Protein AF-A0A7S2M3Q4-F1 (afdb_monomer_lite)

Secondary structure (DSSP, 8-state):
-HHHHH-GGGGGGS-HHHHS-HHHHHHHHHH-GGGGGGS-GGGTT-HHHHHHHHHH-GGGGGGS-HHHHH-HHHHHHHHHH-GGGGSGGGS-SHHHHHHHHHHS--GGG--HHHHHHHHHHHHTSS-------SS---S---S-HHHHHHHHHHH-HHHHHHHHHH-GGGGGG--TTGGG-HHHHHHHHHH-GGGGGGS-HHHHT-GGGSHHHHHHHTS--

Radius of gyration: 22.18 Å; chains: 1; bounding box: 62×56×55 Å

pLDDT: mean 73.09, std 20.83, range [27.0, 94.0]

Sequence (221 aa):
LAAVALDGQALKRVAPEHRADREIVLAAVKSNWGAWRHASADIQSDRDIMLELIRQCPFNFERVGSELRRDRGFVLEAVKTNPDLLCDGYQNEEDFIAELEEFLGDQSHLNPQKREENRESYRCRLGPDRAADESDVGDDECGDCDSRFWHSLKRDPAFMLEVVRGRGADLRRAEGGLRGCRELVLEAVRQDGAALQFAARELRCDPELQPDRVRQNRLAG

InterPro domains:
  IPR025197 Domain of unknown function DUF4116 [PF13475] (1-43)
  IPR025197 Domain of unknown function DUF4116 [PF13475] (46-86)
  IPR025197 Domain of unknown function DUF4116 [PF13475] (181-208)

Organism: NCBI:txid1333877

Structure (mmCIF, N/CA/C/O backbone):
data_AF-A0A7S2M3Q4-F1
#
_entry.id   AF-A0A7S2M3Q4-F1
#
loop_
_atom_site.group_PDB
_atom_site.id
_atom_site.type_symbol
_atom_site.label_atom_id
_atom_site.label_alt_id
_atom_site.label_comp_id
_atom_site.label_asym_id
_atom_site.label_entity_id
_atom_site.label_seq_id
_atom_site.pdbx_PDB_ins_code
_atom_site.Cartn_x
_atom_site.Cartn_y
_atom_site.Cartn_z
_atom_site.occupancy
_atom_site.B_iso_or_equiv
_atom_site.auth_seq_id
_atom_site.auth_comp_id
_atom_site.auth_asym_id
_atom_site.auth_atom_id
_atom_site.pdbx_PDB_model_num
ATOM 1 N N . LEU A 1 1 ? 14.362 -8.594 -24.324 1.00 71.69 1 LEU A N 1
ATOM 2 C CA . LEU A 1 1 ? 13.536 -9.148 -23.224 1.00 71.69 1 LEU A CA 1
ATOM 3 C C . LEU A 1 1 ? 14.325 -10.062 -22.279 1.00 71.69 1 LEU A C 1
ATOM 5 O O . LEU A 1 1 ? 14.471 -9.687 -21.128 1.00 71.69 1 LEU A O 1
ATOM 9 N N . ALA A 1 2 ? 14.903 -11.188 -22.722 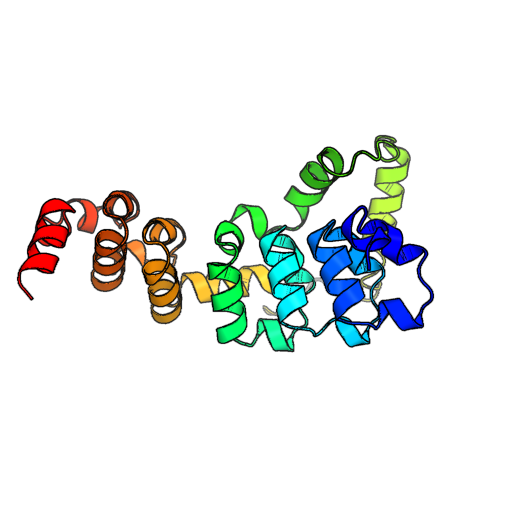1.00 77.88 2 ALA A N 1
ATOM 10 C CA . ALA A 1 2 ? 15.584 -12.132 -21.811 1.00 77.88 2 ALA A CA 1
ATOM 11 C C . ALA A 1 2 ? 16.712 -11.512 -20.951 1.00 77.88 2 ALA A C 1
ATOM 13 O O . ALA A 1 2 ? 16.800 -11.798 -19.763 1.00 77.88 2 ALA A O 1
ATOM 14 N N . ALA A 1 3 ? 17.533 -10.620 -21.523 1.00 79.81 3 ALA A N 1
ATOM 15 C CA . ALA A 1 3 ? 18.627 -9.974 -20.789 1.00 79.81 3 ALA A CA 1
ATOM 16 C C . ALA A 1 3 ? 18.140 -9.030 -19.672 1.00 79.81 3 ALA A C 1
ATOM 18 O O . ALA A 1 3 ? 18.659 -9.091 -18.565 1.00 79.81 3 ALA A O 1
ATOM 19 N N . VAL A 1 4 ? 17.124 -8.200 -19.944 1.00 83.12 4 VAL A N 1
ATOM 20 C CA . VAL A 1 4 ? 16.564 -7.262 -18.950 1.00 83.12 4 VAL A CA 1
ATOM 21 C C . VAL A 1 4 ? 15.721 -7.959 -17.882 1.00 83.12 4 VAL A C 1
ATOM 23 O O . VAL A 1 4 ? 15.575 -7.435 -16.788 1.00 83.12 4 VAL A O 1
ATOM 26 N N . ALA A 1 5 ? 15.187 -9.145 -18.185 1.00 81.88 5 ALA A N 1
ATOM 27 C CA . ALA A 1 5 ? 14.477 -9.965 -17.208 1.00 81.88 5 ALA A CA 1
ATOM 28 C C . ALA A 1 5 ? 15.431 -10.621 -16.193 1.00 81.88 5 ALA A C 1
ATOM 30 O O . ALA A 1 5 ? 15.061 -10.799 -15.036 1.00 81.88 5 ALA A O 1
ATOM 31 N N . LEU A 1 6 ? 16.652 -10.973 -16.617 1.00 81.44 6 LEU A N 1
ATOM 32 C CA . LEU A 1 6 ? 17.676 -11.548 -15.740 1.00 81.44 6 LEU A CA 1
ATOM 33 C C . LEU A 1 6 ? 18.404 -10.473 -14.919 1.00 81.44 6 LEU A C 1
ATOM 35 O O . LEU A 1 6 ? 18.674 -10.687 -13.743 1.00 81.44 6 LEU A O 1
ATOM 39 N N . ASP A 1 7 ? 18.712 -9.333 -15.541 1.00 81.19 7 ASP A N 1
ATOM 40 C CA . ASP A 1 7 ? 19.335 -8.175 -14.899 1.00 81.19 7 ASP A CA 1
ATOM 41 C C . ASP A 1 7 ? 18.675 -6.886 -15.400 1.00 81.19 7 ASP A C 1
ATOM 43 O O . ASP A 1 7 ? 18.954 -6.418 -16.509 1.00 81.19 7 ASP A O 1
ATOM 47 N N . GLY A 1 8 ? 17.827 -6.271 -14.572 1.00 80.44 8 GLY A N 1
ATOM 48 C CA . GLY A 1 8 ? 17.177 -5.003 -14.907 1.00 80.44 8 GLY A CA 1
ATOM 49 C C . GLY A 1 8 ? 18.164 -3.883 -15.272 1.00 80.44 8 GLY A C 1
ATOM 50 O O . GLY A 1 8 ? 17.861 -3.047 -16.126 1.00 80.44 8 GLY A O 1
ATOM 51 N N . GLN A 1 9 ? 19.392 -3.893 -14.734 1.00 82.19 9 GLN A N 1
ATOM 52 C CA . GLN A 1 9 ? 20.424 -2.904 -15.077 1.00 82.19 9 GLN A CA 1
ATOM 53 C C . GLN A 1 9 ? 20.944 -3.050 -16.511 1.00 82.19 9 GLN A C 1
ATOM 55 O O . GLN A 1 9 ? 21.587 -2.128 -17.028 1.00 82.19 9 GLN A O 1
ATOM 60 N N . ALA A 1 10 ? 20.635 -4.152 -17.200 1.00 86.00 10 ALA A N 1
ATOM 61 C CA . ALA A 1 10 ? 20.916 -4.303 -18.621 1.00 86.00 10 ALA A CA 1
ATOM 62 C C . ALA A 1 10 ? 20.199 -3.239 -19.471 1.00 86.00 10 ALA A C 1
ATOM 64 O O . ALA A 1 10 ? 20.685 -2.932 -20.561 1.00 86.00 10 ALA A O 1
ATOM 65 N N . LEU A 1 11 ? 19.125 -2.607 -18.964 1.00 84.56 11 LEU A N 1
ATOM 66 C CA . LEU A 1 11 ? 18.391 -1.541 -19.658 1.00 84.56 11 LEU A CA 1
ATOM 67 C C . LEU A 1 11 ? 19.303 -0.382 -20.103 1.00 84.56 11 LEU A C 1
ATOM 69 O O . LEU A 1 11 ? 19.152 0.136 -21.209 1.00 84.56 11 LEU A O 1
ATOM 73 N N . LYS A 1 12 ? 20.333 -0.038 -19.314 1.00 85.88 12 LYS A N 1
ATOM 74 C CA . LYS A 1 12 ? 21.301 1.027 -19.649 1.00 85.88 12 LYS A CA 1
ATOM 75 C C . LYS A 1 12 ? 22.135 0.748 -20.903 1.00 85.88 12 LYS A C 1
ATOM 77 O O . LYS A 1 12 ? 22.727 1.669 -21.462 1.00 85.88 12 LYS A O 1
ATOM 82 N N . ARG A 1 13 ? 22.230 -0.521 -21.312 1.00 87.00 13 ARG A N 1
ATOM 83 C CA . ARG A 1 13 ? 23.010 -0.986 -22.471 1.00 87.00 13 ARG A CA 1
ATOM 84 C C . ARG A 1 13 ? 22.147 -1.205 -23.710 1.00 87.00 13 ARG A C 1
ATOM 86 O O . ARG A 1 13 ? 22.697 -1.390 -24.790 1.00 87.00 13 ARG A O 1
ATOM 93 N N . VAL A 1 14 ? 20.822 -1.192 -23.568 1.00 86.75 14 VAL A N 1
ATOM 94 C CA . VAL A 1 14 ? 19.912 -1.338 -24.707 1.00 86.75 14 VAL A CA 1
ATOM 95 C C . VAL A 1 14 ? 19.861 -0.021 -25.489 1.00 86.75 14 VAL A C 1
ATOM 97 O O . VAL A 1 14 ? 20.054 1.061 -24.913 1.00 86.75 14 VAL A O 1
ATOM 100 N N . ALA A 1 15 ? 19.638 -0.122 -26.802 1.00 87.94 15 ALA A N 1
ATOM 101 C CA . ALA A 1 15 ? 19.492 1.028 -27.686 1.00 87.94 15 ALA A CA 1
ATOM 102 C C . ALA A 1 15 ? 18.328 1.938 -27.228 1.00 87.94 15 ALA A C 1
ATOM 104 O O . ALA A 1 15 ? 17.366 1.421 -26.645 1.00 87.94 15 ALA A O 1
ATOM 105 N N . PRO A 1 16 ? 18.415 3.266 -27.431 1.00 84.88 16 PRO A N 1
ATOM 106 C CA . PRO A 1 16 ? 17.466 4.236 -26.879 1.00 84.88 16 PRO A CA 1
ATOM 107 C C . PRO A 1 16 ? 15.998 3.940 -27.198 1.00 84.88 16 PRO A C 1
ATOM 109 O O . PRO A 1 16 ? 15.142 4.145 -26.344 1.00 84.88 16 PRO A O 1
ATOM 112 N N . GLU A 1 17 ? 15.717 3.390 -28.377 1.00 86.94 17 GLU A N 1
ATOM 113 C CA . GLU A 1 17 ? 14.367 3.064 -28.847 1.00 86.94 17 GLU A CA 1
ATOM 114 C C . GLU A 1 17 ? 13.683 2.051 -27.918 1.00 86.94 17 GLU A C 1
ATOM 116 O O . GLU A 1 17 ? 12.503 2.162 -27.610 1.00 86.94 17 GLU A O 1
ATOM 121 N N . HIS A 1 18 ? 14.451 1.104 -27.379 1.00 86.69 18 HIS A N 1
ATOM 122 C CA . HIS A 1 18 ? 13.953 0.080 -26.461 1.00 86.69 18 HIS A CA 1
ATOM 123 C C . HIS A 1 18 ? 13.827 0.573 -25.015 1.00 86.69 18 HIS A C 1
ATOM 125 O O . HIS A 1 18 ? 13.244 -0.112 -24.180 1.00 86.69 18 HIS A O 1
ATOM 131 N N . ARG A 1 19 ? 14.391 1.743 -24.688 1.00 85.81 19 ARG A N 1
ATOM 132 C CA . ARG A 1 19 ? 14.178 2.398 -23.385 1.00 85.81 19 ARG A CA 1
ATOM 133 C C . ARG A 1 19 ? 12.842 3.138 -23.334 1.00 85.81 19 ARG A C 1
ATOM 135 O O . ARG A 1 19 ? 12.417 3.513 -22.247 1.00 85.81 19 ARG A O 1
ATOM 142 N N . ALA A 1 20 ? 12.215 3.338 -24.492 1.00 87.31 20 ALA A N 1
ATOM 143 C CA . ALA A 1 20 ? 10.845 3.814 -24.643 1.00 87.31 20 ALA A CA 1
ATOM 144 C C . ALA A 1 20 ? 9.847 2.670 -24.896 1.00 87.31 20 ALA A C 1
ATOM 146 O O . ALA A 1 20 ? 8.651 2.914 -25.032 1.00 87.31 20 ALA A O 1
ATOM 147 N N . ASP A 1 21 ? 10.318 1.421 -24.950 1.00 91.50 21 ASP A N 1
ATOM 148 C CA . ASP A 1 21 ? 9.454 0.254 -25.087 1.00 91.50 21 ASP A CA 1
ATOM 149 C C . ASP A 1 21 ? 8.919 -0.165 -23.715 1.00 91.50 21 ASP A C 1
ATOM 151 O O . ASP A 1 21 ? 9.667 -0.536 -22.801 1.00 91.50 21 ASP A O 1
ATOM 155 N N . ARG A 1 22 ? 7.593 -0.109 -23.587 1.00 91.62 22 ARG A N 1
ATOM 156 C CA . ARG A 1 22 ? 6.870 -0.403 -22.352 1.00 91.62 22 ARG A CA 1
ATOM 157 C C . ARG A 1 22 ? 7.150 -1.802 -21.820 1.00 91.62 22 ARG A C 1
ATOM 159 O O . ARG A 1 22 ? 7.357 -1.963 -20.619 1.00 91.62 22 ARG A O 1
ATOM 166 N N . GLU A 1 23 ? 7.142 -2.816 -22.680 1.00 91.81 23 GLU A N 1
ATOM 167 C CA . GLU A 1 23 ? 7.326 -4.202 -22.251 1.00 91.81 23 GLU A CA 1
ATOM 168 C C . GLU A 1 23 ? 8.755 -4.439 -21.767 1.00 91.81 23 GLU A C 1
ATOM 170 O O . GLU A 1 23 ? 8.973 -5.109 -20.754 1.00 91.81 23 GLU A O 1
ATOM 175 N N . ILE A 1 24 ? 9.734 -3.851 -22.457 1.00 90.56 24 ILE A N 1
ATOM 176 C CA . ILE A 1 24 ? 11.147 -3.963 -22.091 1.00 90.56 24 ILE A CA 1
ATOM 177 C C . ILE A 1 24 ? 11.422 -3.252 -20.766 1.00 90.56 24 ILE A C 1
ATOM 179 O O . ILE A 1 24 ? 12.080 -3.833 -19.897 1.00 90.56 24 ILE A O 1
ATOM 183 N N . VAL A 1 25 ? 10.911 -2.031 -20.585 1.00 89.62 25 VAL A N 1
ATOM 184 C CA . VAL A 1 25 ? 11.096 -1.278 -19.338 1.00 89.62 25 VAL A CA 1
ATOM 185 C C . VAL A 1 25 ? 10.364 -1.942 -18.178 1.00 89.62 25 VAL A C 1
ATOM 187 O O . VAL A 1 25 ? 10.965 -2.108 -17.119 1.00 89.62 25 VAL A O 1
ATOM 190 N N . LEU A 1 26 ? 9.124 -2.402 -18.364 1.00 90.75 26 LEU A N 1
ATOM 191 C CA . LEU A 1 26 ? 8.394 -3.116 -17.315 1.00 90.75 26 LEU A CA 1
ATOM 192 C C . LEU A 1 26 ? 9.118 -4.408 -16.907 1.00 90.75 26 LEU A C 1
ATOM 194 O O . LEU A 1 26 ? 9.224 -4.699 -15.717 1.00 90.75 26 LEU A O 1
ATOM 198 N N . ALA A 1 27 ? 9.654 -5.173 -17.864 1.00 89.75 27 ALA A N 1
ATOM 199 C CA . ALA A 1 27 ? 10.445 -6.367 -17.563 1.00 89.75 27 ALA A CA 1
ATOM 200 C C . ALA A 1 27 ? 11.726 -6.030 -16.779 1.00 89.75 27 ALA A C 1
ATOM 202 O O . ALA A 1 27 ? 12.060 -6.734 -15.826 1.00 89.75 27 ALA A O 1
ATOM 203 N N . ALA A 1 28 ? 12.410 -4.940 -17.143 1.00 87.75 28 ALA A N 1
ATOM 204 C CA . ALA A 1 28 ? 13.597 -4.466 -16.436 1.00 87.75 28 ALA A CA 1
ATOM 205 C C . ALA A 1 28 ? 13.273 -4.022 -15.002 1.00 87.75 28 ALA A C 1
ATOM 207 O O . ALA A 1 28 ? 13.959 -4.423 -14.066 1.00 87.75 28 ALA A O 1
ATOM 208 N N . VAL A 1 29 ? 12.200 -3.245 -14.825 1.00 87.81 29 VAL A N 1
ATOM 209 C CA . VAL A 1 29 ? 11.732 -2.756 -13.521 1.00 87.81 29 VAL A CA 1
ATOM 210 C C . VAL A 1 29 ? 11.314 -3.912 -12.616 1.00 87.81 29 VAL A C 1
ATOM 212 O O . VAL A 1 29 ? 11.686 -3.923 -11.447 1.00 87.81 29 VAL A O 1
ATOM 215 N N . LYS A 1 30 ? 10.613 -4.923 -13.143 1.00 87.50 30 LYS A N 1
ATOM 216 C CA . LYS A 1 30 ? 10.257 -6.138 -12.387 1.00 87.50 30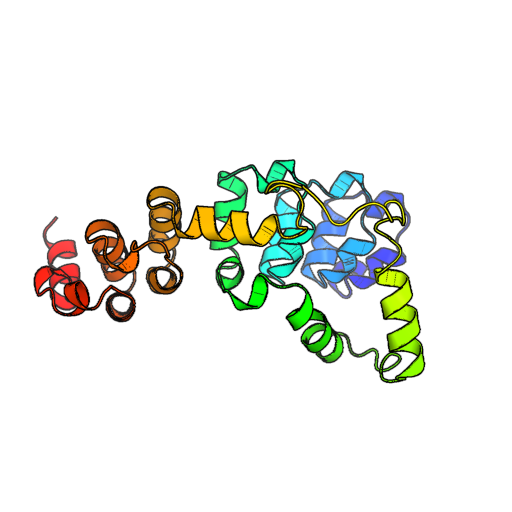 LYS A CA 1
ATOM 217 C C . LYS A 1 30 ? 11.475 -6.909 -11.870 1.00 87.50 30 LYS A C 1
ATOM 219 O O . LYS A 1 30 ? 11.377 -7.548 -10.829 1.00 87.50 30 LYS A O 1
ATOM 224 N N . SER A 1 31 ? 12.593 -6.872 -12.599 1.00 83.56 31 SER A N 1
ATOM 225 C CA . SER A 1 31 ? 13.860 -7.499 -12.195 1.00 83.56 31 SER A CA 1
ATOM 226 C C . SER A 1 31 ? 14.632 -6.636 -11.189 1.00 83.56 31 SER A C 1
ATOM 228 O O . SER A 1 31 ? 15.126 -7.135 -10.182 1.00 83.56 31 SER A O 1
ATOM 230 N N . ASN A 1 32 ? 14.729 -5.331 -11.451 1.00 79.38 32 ASN A N 1
ATOM 231 C CA . ASN A 1 32 ? 15.360 -4.351 -10.577 1.00 79.38 32 ASN A CA 1
ATOM 232 C C . ASN A 1 32 ? 14.702 -2.987 -10.806 1.00 79.38 32 ASN A C 1
ATOM 234 O O . ASN A 1 32 ? 14.925 -2.361 -11.847 1.00 79.38 32 ASN A O 1
ATOM 238 N N . TRP A 1 33 ? 13.944 -2.492 -9.825 1.00 79.56 33 TRP A N 1
ATOM 239 C CA . TRP A 1 33 ? 13.266 -1.196 -9.924 1.00 79.56 33 TRP A CA 1
ATOM 240 C C . TRP A 1 33 ? 14.226 -0.038 -10.251 1.00 79.56 33 TRP A C 1
ATOM 242 O O . TRP A 1 33 ? 13.845 0.899 -10.950 1.00 79.56 33 TRP A O 1
ATOM 252 N N . GLY A 1 34 ? 15.499 -0.122 -9.845 1.00 76.50 34 GLY A N 1
ATOM 253 C CA . GLY A 1 34 ? 16.539 0.863 -10.150 1.00 76.50 34 GLY A CA 1
ATOM 254 C C . GLY A 1 34 ? 16.862 0.995 -11.644 1.00 76.50 34 GLY A C 1
ATOM 255 O O . GLY A 1 34 ? 17.476 1.984 -12.047 1.00 76.50 34 GLY A O 1
ATOM 256 N N . ALA A 1 35 ? 16.422 0.050 -12.484 1.00 82.81 35 ALA A N 1
ATOM 257 C CA . ALA A 1 35 ? 16.475 0.158 -13.941 1.00 82.81 35 ALA A CA 1
ATOM 258 C C . ALA A 1 35 ? 15.665 1.353 -14.465 1.00 82.81 35 ALA A C 1
ATOM 260 O O . ALA A 1 35 ? 16.024 1.931 -15.491 1.00 82.81 35 ALA A O 1
ATOM 261 N N . TRP A 1 36 ? 14.627 1.768 -13.732 1.00 83.62 36 TRP A N 1
ATOM 262 C CA . TRP A 1 36 ? 13.754 2.896 -14.055 1.00 83.62 36 TRP A CA 1
ATOM 263 C C . TRP A 1 36 ? 14.495 4.165 -14.476 1.00 83.62 36 TRP A C 1
ATOM 265 O O . TRP A 1 36 ? 14.087 4.840 -15.415 1.00 83.62 36 TRP A O 1
ATOM 275 N N . ARG A 1 37 ? 15.639 4.465 -13.845 1.00 83.00 37 ARG A N 1
ATOM 276 C CA . ARG A 1 37 ? 16.448 5.658 -14.152 1.00 83.00 37 ARG A CA 1
ATOM 277 C C . ARG A 1 37 ? 16.954 5.721 -15.600 1.00 83.00 37 ARG A C 1
ATOM 279 O O . ARG A 1 37 ? 17.496 6.743 -16.009 1.00 83.00 37 ARG A O 1
ATOM 286 N N . HIS A 1 38 ? 16.875 4.607 -16.326 1.00 82.94 38 HIS A N 1
ATOM 287 C CA . HIS A 1 38 ? 17.289 4.480 -17.718 1.00 82.94 38 HIS A CA 1
ATOM 288 C C . HIS A 1 38 ? 16.111 4.469 -18.698 1.00 82.94 38 HIS A C 1
ATOM 290 O O . HIS A 1 38 ? 16.361 4.486 -19.902 1.00 82.94 38 HIS A O 1
ATOM 296 N N . ALA A 1 39 ? 14.864 4.436 -18.219 1.00 85.31 39 ALA A N 1
ATOM 297 C CA . ALA A 1 39 ? 13.681 4.554 -19.064 1.00 85.31 39 ALA A CA 1
ATOM 298 C C . ALA A 1 39 ? 13.605 5.945 -19.717 1.00 85.31 39 ALA A C 1
ATOM 300 O O . ALA A 1 39 ? 14.119 6.930 -19.176 1.00 85.31 39 ALA A O 1
ATOM 301 N N . SER A 1 40 ? 12.976 6.032 -20.891 1.00 85.00 40 SER A N 1
ATOM 302 C CA . SER A 1 40 ? 12.714 7.320 -21.539 1.00 85.00 40 SER A CA 1
ATOM 303 C C . SER A 1 40 ? 11.693 8.141 -20.742 1.00 85.00 40 SER A C 1
ATOM 305 O O . SER A 1 40 ? 10.923 7.600 -19.947 1.00 85.00 40 SER A O 1
ATOM 307 N N . ALA A 1 41 ? 11.671 9.458 -20.968 1.00 78.44 41 ALA A N 1
ATOM 308 C CA . ALA A 1 41 ? 10.701 10.354 -20.337 1.00 78.44 41 ALA A CA 1
ATOM 309 C C . ALA A 1 41 ? 9.245 9.973 -20.664 1.00 78.44 41 ALA A C 1
ATOM 311 O O . ALA A 1 41 ? 8.374 10.108 -19.812 1.00 78.44 41 ALA A O 1
ATOM 312 N N . ASP A 1 42 ? 9.001 9.417 -21.852 1.00 79.56 42 ASP A N 1
ATOM 313 C CA . ASP A 1 42 ? 7.661 9.051 -22.327 1.00 79.56 42 ASP A CA 1
ATOM 314 C C . ASP A 1 42 ? 7.011 7.936 -21.491 1.00 79.56 42 ASP A C 1
ATOM 316 O O . ASP A 1 42 ? 5.789 7.851 -21.404 1.00 79.56 42 ASP A O 1
ATOM 320 N N . ILE A 1 43 ? 7.822 7.096 -20.836 1.00 81.50 43 ILE A N 1
ATOM 321 C CA . ILE A 1 43 ? 7.346 6.022 -19.957 1.00 81.50 43 ILE A CA 1
ATOM 322 C C . ILE A 1 43 ? 7.087 6.519 -18.524 1.00 81.50 43 ILE A C 1
ATOM 324 O O . ILE A 1 43 ? 6.419 5.839 -17.745 1.00 81.50 43 ILE A O 1
ATOM 328 N N . GLN A 1 44 ? 7.535 7.730 -18.169 1.00 71.75 44 GLN A N 1
ATOM 329 C CA . GLN A 1 44 ? 7.484 8.243 -16.793 1.00 71.75 44 GLN A CA 1
ATOM 330 C C . GLN A 1 44 ? 6.079 8.506 -16.248 1.00 71.75 44 GLN A C 1
ATOM 332 O O . GLN A 1 44 ? 5.923 8.708 -15.049 1.00 71.75 44 GLN A O 1
ATOM 337 N N . SER A 1 45 ? 5.057 8.430 -17.093 1.00 75.44 45 SER A N 1
ATOM 338 C CA . SER A 1 45 ? 3.656 8.543 -16.687 1.00 75.44 45 SER A CA 1
ATOM 339 C C . SER A 1 45 ? 2.890 7.219 -16.802 1.00 75.44 45 SER A C 1
ATOM 341 O O . SER A 1 45 ? 1.674 7.206 -16.620 1.00 75.44 45 SER A O 1
ATOM 343 N N . ASP A 1 46 ? 3.563 6.098 -17.099 1.00 88.19 46 ASP A N 1
ATOM 344 C CA . ASP A 1 46 ? 2.900 4.795 -17.180 1.00 88.19 46 ASP A CA 1
ATOM 345 C C . ASP A 1 46 ? 2.472 4.319 -15.788 1.00 88.19 46 ASP A C 1
ATOM 347 O O . ASP A 1 46 ? 3.284 4.028 -14.904 1.00 88.19 46 ASP A O 1
ATOM 351 N N . ARG A 1 47 ? 1.154 4.234 -15.617 1.00 89.94 47 ARG A N 1
ATOM 352 C CA . ARG A 1 47 ? 0.490 3.871 -14.367 1.00 89.94 47 ARG A CA 1
ATOM 353 C C . ARG A 1 47 ? 0.944 2.519 -13.818 1.00 89.94 47 ARG A C 1
ATOM 355 O O . ARG A 1 47 ? 1.209 2.409 -12.623 1.00 89.94 47 ARG A O 1
ATOM 362 N N . ASP A 1 48 ? 1.032 1.499 -14.666 1.00 90.50 48 ASP A N 1
ATOM 363 C CA . ASP A 1 48 ? 1.329 0.134 -14.222 1.00 90.50 48 ASP A CA 1
ATOM 364 C C . ASP A 1 48 ? 2.798 0.001 -13.827 1.00 90.50 48 ASP A C 1
ATOM 366 O O . ASP A 1 48 ? 3.122 -0.669 -12.845 1.00 90.50 48 ASP A O 1
ATOM 370 N N . ILE A 1 49 ? 3.696 0.661 -14.566 1.00 89.62 49 ILE A N 1
ATOM 371 C CA . ILE A 1 49 ? 5.113 0.673 -14.203 1.00 89.62 49 ILE A CA 1
ATOM 372 C C . ILE A 1 49 ? 5.300 1.406 -12.871 1.00 89.62 49 ILE A C 1
ATOM 374 O O . ILE A 1 49 ? 6.024 0.909 -12.011 1.00 89.62 49 ILE A O 1
ATOM 378 N N . MET A 1 50 ? 4.592 2.517 -12.643 1.00 89.81 50 MET A N 1
ATOM 379 C CA . MET A 1 50 ? 4.620 3.216 -11.355 1.00 89.81 50 MET A CA 1
ATOM 380 C C . MET A 1 50 ? 4.133 2.350 -10.194 1.00 89.81 50 MET A C 1
ATOM 382 O O . MET A 1 50 ? 4.770 2.325 -9.140 1.00 89.81 50 MET A O 1
ATOM 386 N N . LEU A 1 51 ? 3.050 1.593 -10.380 1.00 91.06 51 LEU A N 1
ATOM 387 C CA . LEU A 1 51 ? 2.580 0.656 -9.359 1.00 91.06 51 LEU A CA 1
ATOM 388 C C . LEU A 1 51 ? 3.603 -0.449 -9.077 1.00 91.06 51 LEU A C 1
ATOM 390 O O . LEU A 1 51 ? 3.799 -0.796 -7.915 1.00 91.06 51 LEU A O 1
ATOM 394 N N . GLU A 1 52 ? 4.305 -0.963 -10.091 1.00 90.69 52 GLU A N 1
ATOM 395 C CA . GLU A 1 52 ? 5.378 -1.945 -9.878 1.00 90.69 52 GLU A CA 1
ATOM 396 C C . GLU A 1 52 ? 6.566 -1.344 -9.109 1.00 90.69 52 GLU A C 1
ATOM 398 O O . GLU A 1 52 ? 7.122 -2.000 -8.226 1.00 90.69 52 GLU A O 1
ATOM 403 N N . LEU A 1 53 ? 6.931 -0.087 -9.384 1.00 85.56 53 LEU A N 1
ATOM 404 C CA . LEU A 1 53 ? 7.973 0.614 -8.628 1.00 85.56 53 LEU A CA 1
ATOM 405 C C . LEU A 1 53 ? 7.591 0.767 -7.154 1.00 85.56 53 LEU A C 1
ATOM 407 O O . LEU A 1 53 ? 8.413 0.496 -6.277 1.00 85.56 53 LEU A O 1
ATOM 411 N N . ILE A 1 54 ? 6.346 1.169 -6.892 1.00 86.94 54 ILE A N 1
ATOM 412 C CA . ILE A 1 54 ? 5.785 1.324 -5.545 1.00 86.94 54 ILE A CA 1
ATOM 413 C C . ILE A 1 54 ? 5.717 -0.023 -4.821 1.00 86.94 54 ILE A C 1
ATOM 415 O O . ILE A 1 54 ? 6.030 -0.112 -3.632 1.00 86.94 54 ILE A O 1
ATOM 419 N N . ARG A 1 55 ? 5.341 -1.089 -5.537 1.00 87.12 55 ARG A N 1
ATOM 420 C CA . ARG A 1 55 ? 5.276 -2.456 -5.007 1.00 87.12 55 ARG A CA 1
ATOM 421 C C . ARG A 1 55 ? 6.613 -2.914 -4.441 1.00 87.12 55 ARG A C 1
ATOM 423 O O . ARG A 1 55 ? 6.633 -3.580 -3.412 1.00 87.12 55 ARG A O 1
ATOM 430 N N . GLN A 1 56 ? 7.708 -2.580 -5.120 1.00 81.62 56 GLN A N 1
ATOM 431 C CA . GLN A 1 56 ? 9.055 -2.950 -4.690 1.00 81.62 56 GLN A CA 1
ATOM 432 C C . GLN A 1 56 ? 9.621 -2.000 -3.634 1.00 81.62 56 GLN A C 1
ATOM 434 O O . GLN A 1 56 ? 10.339 -2.451 -2.747 1.00 81.62 56 GLN A O 1
ATOM 439 N N . CYS A 1 57 ? 9.317 -0.703 -3.722 1.00 79.75 57 CYS A N 1
ATOM 440 C CA . CYS A 1 57 ? 9.787 0.292 -2.765 1.00 79.75 57 CYS A CA 1
ATOM 441 C C . CYS A 1 57 ? 8.799 1.474 -2.674 1.00 79.75 57 CYS A C 1
ATOM 443 O O . CYS A 1 57 ? 8.584 2.158 -3.681 1.00 79.75 57 CYS A O 1
ATOM 445 N N . PRO A 1 58 ? 8.220 1.761 -1.491 1.00 77.44 58 PRO A N 1
ATOM 446 C CA . PRO A 1 58 ? 7.204 2.804 -1.333 1.00 77.44 58 PRO A CA 1
ATOM 447 C C . PRO A 1 58 ? 7.744 4.215 -1.633 1.00 77.44 58 PRO A C 1
ATOM 449 O O . PRO A 1 58 ? 7.003 5.047 -2.150 1.00 77.44 58 PRO A O 1
ATOM 452 N N . PHE A 1 59 ? 9.045 4.469 -1.438 1.00 73.69 59 PHE A N 1
ATOM 453 C CA . PHE A 1 59 ? 9.692 5.749 -1.771 1.00 73.69 59 PHE A CA 1
ATOM 454 C C . PHE A 1 59 ? 9.626 6.110 -3.261 1.00 73.69 59 PHE A C 1
ATOM 456 O O . PHE A 1 59 ? 9.724 7.278 -3.631 1.00 73.69 59 PHE A O 1
ATOM 463 N N . ASN A 1 60 ? 9.399 5.138 -4.152 1.00 79.44 60 ASN A N 1
ATOM 464 C CA . ASN A 1 60 ? 9.198 5.445 -5.567 1.00 79.44 60 ASN A CA 1
ATOM 465 C C . ASN A 1 60 ? 7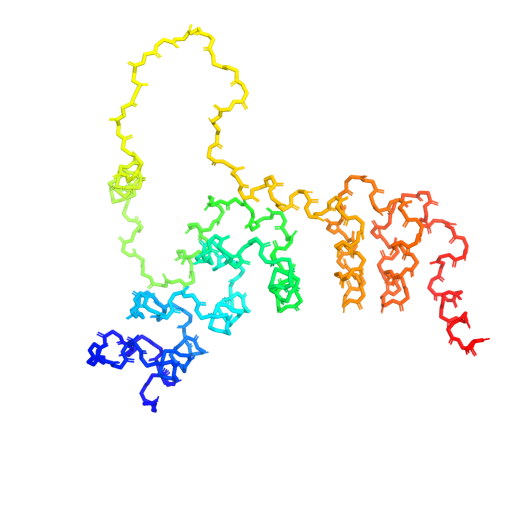.916 6.247 -5.837 1.00 79.44 60 ASN A C 1
ATOM 467 O O . ASN A 1 60 ? 7.761 6.762 -6.942 1.00 79.44 60 ASN A O 1
ATOM 471 N N . PHE A 1 61 ? 7.031 6.416 -4.849 1.00 81.88 61 PHE A N 1
ATOM 472 C CA . PHE A 1 61 ? 5.893 7.325 -4.955 1.00 81.88 61 PHE A CA 1
ATOM 473 C C . PHE A 1 61 ? 6.319 8.778 -5.230 1.00 81.88 61 PHE A C 1
ATOM 475 O O . PHE A 1 61 ? 5.637 9.484 -5.968 1.00 81.88 61 PHE A O 1
ATOM 482 N N . GLU A 1 62 ? 7.495 9.207 -4.758 1.00 76.06 62 GLU A N 1
ATOM 483 C CA . GLU A 1 62 ? 8.055 10.529 -5.081 1.00 76.06 62 GLU A CA 1
ATOM 484 C C . GLU A 1 62 ? 8.387 10.672 -6.585 1.00 76.06 62 GLU A C 1
ATOM 486 O O . GLU A 1 62 ? 8.441 11.759 -7.154 1.00 76.06 62 GLU A O 1
ATOM 491 N N . ARG A 1 63 ? 8.552 9.564 -7.307 1.00 76.31 63 ARG A N 1
ATOM 492 C CA . ARG A 1 63 ? 8.780 9.601 -8.760 1.00 76.31 63 ARG A CA 1
ATOM 493 C C . ARG A 1 63 ? 7.490 9.703 -9.561 1.00 76.31 63 ARG A C 1
ATOM 495 O O . ARG A 1 63 ? 7.541 9.962 -10.761 1.00 76.31 63 ARG A O 1
ATOM 502 N N . VAL A 1 64 ? 6.345 9.500 -8.915 1.00 80.06 64 VAL A N 1
ATOM 503 C CA . VAL A 1 64 ? 5.040 9.598 -9.558 1.00 80.06 64 VAL A CA 1
ATOM 504 C C . VAL A 1 64 ? 4.780 11.058 -9.908 1.00 80.06 64 VAL A C 1
ATOM 506 O O . VAL A 1 64 ? 4.847 11.938 -9.048 1.00 80.06 64 VAL A O 1
ATOM 509 N N . GLY A 1 65 ? 4.460 11.315 -11.175 1.00 79.44 65 GLY A N 1
ATOM 510 C CA . GLY A 1 65 ? 4.103 12.648 -11.648 1.00 79.44 65 GLY A CA 1
ATOM 511 C C . GLY A 1 65 ? 2.885 13.223 -10.917 1.00 79.44 65 GLY A C 1
ATOM 512 O O . GLY A 1 65 ? 1.999 12.501 -10.456 1.00 79.44 65 GLY A O 1
ATOM 513 N N . SER A 1 66 ? 2.816 14.552 -10.838 1.00 77.75 66 SER A N 1
ATOM 514 C CA . SER A 1 66 ? 1.798 15.245 -10.034 1.00 77.75 66 SER A CA 1
ATOM 515 C C . SER A 1 66 ? 0.344 14.983 -10.466 1.00 77.75 66 SER A C 1
ATOM 517 O O . SER A 1 66 ? -0.572 15.196 -9.675 1.00 77.75 66 SER A O 1
ATOM 519 N N . GLU A 1 67 ? 0.115 14.519 -11.698 1.00 81.19 67 GLU A N 1
ATOM 520 C CA . GLU A 1 67 ? -1.209 14.115 -12.188 1.00 81.19 67 GLU A CA 1
ATOM 521 C C . GLU A 1 67 ? -1.687 12.830 -11.500 1.00 81.19 67 GLU A C 1
ATOM 523 O O . GLU A 1 67 ? -2.749 12.820 -10.880 1.00 81.19 67 GLU A O 1
ATOM 528 N N . LEU A 1 68 ? -0.863 11.777 -11.513 1.00 82.81 68 LEU A N 1
ATOM 529 C CA . LEU A 1 68 ? -1.166 10.497 -10.866 1.00 82.81 68 LEU A CA 1
ATOM 530 C C . LEU A 1 68 ? -1.205 10.613 -9.336 1.00 82.81 68 LEU A C 1
ATOM 532 O O . LEU A 1 68 ? -2.027 9.962 -8.700 1.00 82.81 68 LEU A O 1
ATOM 536 N N . ARG A 1 69 ? -0.384 11.481 -8.724 1.00 81.00 69 ARG A N 1
ATOM 537 C CA . ARG A 1 69 ? -0.466 11.735 -7.270 1.00 81.00 69 ARG A CA 1
ATOM 538 C C . ARG A 1 69 ? -1.789 12.381 -6.844 1.00 81.00 69 ARG A C 1
ATOM 540 O O . ARG A 1 69 ? -2.234 12.172 -5.719 1.00 81.00 69 ARG A O 1
ATOM 547 N N . ARG A 1 70 ? -2.415 13.178 -7.719 1.00 77.62 70 ARG A N 1
ATOM 548 C CA . ARG A 1 70 ? -3.738 13.779 -7.469 1.00 77.62 70 ARG A CA 1
ATOM 549 C C . ARG A 1 70 ? -4.889 12.824 -7.791 1.00 77.62 70 ARG A C 1
ATOM 551 O O . ARG A 1 70 ? -6.007 13.053 -7.330 1.00 77.62 70 ARG A O 1
ATOM 558 N N . ASP A 1 71 ? -4.632 11.754 -8.540 1.00 86.25 71 ASP A N 1
ATOM 559 C CA . ASP A 1 71 ? -5.608 10.700 -8.788 1.00 86.25 71 ASP A CA 1
ATOM 560 C C . ASP A 1 71 ? -5.775 9.821 -7.540 1.00 86.25 71 ASP A C 1
ATOM 562 O O . ASP A 1 71 ? -4.987 8.921 -7.242 1.00 86.25 71 ASP A O 1
ATOM 566 N N . ARG A 1 72 ? -6.869 10.057 -6.814 1.00 85.50 72 ARG A N 1
ATOM 567 C CA . ARG A 1 72 ? -7.236 9.284 -5.622 1.00 85.50 72 ARG A CA 1
ATOM 568 C C . ARG A 1 72 ? -7.360 7.782 -5.904 1.00 85.50 72 ARG A C 1
ATOM 570 O O . ARG A 1 72 ? -7.066 6.982 -5.018 1.00 85.50 72 ARG A O 1
ATOM 577 N N . GLY A 1 73 ? -7.797 7.394 -7.103 1.00 88.50 73 GLY A N 1
ATOM 578 C CA . GLY A 1 73 ? -7.904 5.995 -7.507 1.00 88.50 73 GLY A CA 1
ATOM 579 C C . GLY A 1 73 ? -6.532 5.336 -7.619 1.00 88.50 73 GLY A C 1
ATOM 580 O O . GLY A 1 73 ? -6.324 4.256 -7.067 1.00 88.50 73 GLY A O 1
ATOM 581 N N . PHE A 1 74 ? -5.577 6.018 -8.255 1.00 90.19 74 PHE A N 1
ATOM 582 C CA . PHE A 1 74 ? -4.181 5.583 -8.297 1.00 90.19 74 PHE A CA 1
ATOM 583 C C . PHE A 1 74 ? -3.567 5.483 -6.896 1.00 90.19 74 PHE A C 1
ATOM 585 O O . PHE A 1 74 ? -2.997 4.450 -6.556 1.00 90.19 74 PHE A O 1
ATOM 592 N N . VAL A 1 75 ? -3.721 6.514 -6.060 1.00 89.81 75 VAL A N 1
ATOM 593 C CA . VAL A 1 75 ? -3.155 6.535 -4.698 1.00 89.81 75 VAL A CA 1
ATOM 594 C C . VAL A 1 75 ? -3.707 5.393 -3.846 1.00 89.81 75 VAL A C 1
ATOM 596 O O . VAL A 1 75 ? -2.960 4.733 -3.124 1.00 89.81 75 VAL A O 1
ATOM 599 N N . LEU A 1 76 ? -5.007 5.111 -3.950 1.00 88.81 76 LEU A N 1
ATOM 600 C CA . LEU A 1 76 ? -5.613 3.990 -3.241 1.00 88.81 76 LEU A CA 1
ATOM 601 C C . LEU A 1 76 ? -5.055 2.643 -3.723 1.00 88.81 76 LEU A C 1
ATOM 603 O O . LEU A 1 76 ? -4.811 1.753 -2.911 1.00 88.81 76 LEU A O 1
ATOM 607 N N . GLU A 1 77 ? -4.844 2.478 -5.028 1.00 91.25 77 GLU A N 1
ATOM 608 C CA . GLU A 1 77 ? -4.248 1.262 -5.588 1.00 91.25 77 GLU A CA 1
ATOM 609 C C . GLU A 1 77 ? -2.777 1.102 -5.192 1.00 91.25 77 GLU A C 1
ATOM 611 O O . GLU A 1 77 ? -2.353 0.001 -4.839 1.00 91.25 77 GLU A O 1
ATOM 616 N N . ALA A 1 78 ? -2.025 2.200 -5.155 1.00 90.56 78 ALA A N 1
ATOM 617 C CA . ALA A 1 78 ? -0.658 2.243 -4.657 1.00 90.56 78 ALA A CA 1
ATOM 618 C C . ALA A 1 78 ? -0.584 1.777 -3.195 1.00 90.56 78 ALA A C 1
ATOM 620 O O . ALA A 1 78 ? 0.187 0.872 -2.885 1.00 90.56 78 ALA A O 1
ATOM 621 N N . VAL A 1 79 ? -1.444 2.305 -2.317 1.00 90.00 79 VAL A N 1
ATOM 622 C CA . VAL A 1 79 ? -1.520 1.890 -0.903 1.00 90.00 79 VAL A CA 1
ATOM 623 C C . VAL A 1 79 ? -1.936 0.426 -0.759 1.00 90.00 79 VAL A C 1
ATOM 625 O O . VAL A 1 79 ? -1.373 -0.298 0.059 1.00 90.00 79 VAL A O 1
ATOM 628 N N . LYS A 1 80 ? -2.890 -0.048 -1.568 1.00 88.19 80 LYS A N 1
ATOM 629 C CA . LYS A 1 80 ? -3.281 -1.469 -1.584 1.00 88.19 80 LYS A CA 1
ATOM 630 C C . LYS A 1 80 ? -2.128 -2.373 -2.025 1.00 88.19 80 LYS A C 1
ATOM 632 O O . LYS A 1 80 ? -1.984 -3.477 -1.505 1.00 88.19 80 LYS A O 1
ATOM 637 N N . THR A 1 81 ? -1.316 -1.900 -2.967 1.00 89.50 81 THR A N 1
ATOM 638 C CA . THR A 1 81 ? -0.148 -2.614 -3.493 1.00 89.50 81 THR A CA 1
ATOM 639 C C . THR A 1 81 ? 0.993 -2.642 -2.479 1.00 89.50 81 THR A C 1
ATOM 641 O O . THR A 1 81 ? 1.623 -3.683 -2.297 1.00 89.50 81 THR A O 1
ATOM 644 N N . ASN A 1 82 ? 1.236 -1.521 -1.796 1.00 85.88 82 ASN A N 1
ATOM 645 C CA . ASN A 1 82 ? 2.241 -1.400 -0.753 1.00 85.88 82 ASN A CA 1
ATOM 646 C C . ASN A 1 82 ? 1.724 -0.563 0.438 1.00 85.88 82 ASN A C 1
ATOM 648 O O . ASN A 1 82 ? 1.815 0.669 0.422 1.00 85.88 82 ASN A O 1
ATOM 652 N N . PRO A 1 83 ? 1.218 -1.216 1.502 1.00 81.62 83 PRO A N 1
ATOM 653 C CA . PRO A 1 83 ? 0.680 -0.525 2.677 1.00 81.62 83 PRO A CA 1
ATOM 654 C C . PRO A 1 83 ? 1.706 0.304 3.459 1.00 81.62 83 PRO A C 1
ATOM 656 O O . PRO A 1 83 ? 1.318 1.133 4.287 1.00 81.62 83 PRO A O 1
ATOM 659 N N . ASP A 1 84 ? 3.005 0.092 3.233 1.00 80.00 84 ASP A N 1
ATOM 660 C CA . ASP A 1 84 ? 4.062 0.829 3.929 1.00 80.00 84 ASP A CA 1
ATOM 661 C C . ASP A 1 84 ? 4.195 2.279 3.451 1.00 80.00 84 ASP A C 1
ATOM 663 O O . ASP A 1 84 ? 4.740 3.099 4.182 1.00 80.00 84 ASP A O 1
ATOM 667 N N . LEU A 1 85 ? 3.546 2.649 2.337 1.00 78.19 85 LEU A N 1
ATOM 668 C CA . LEU A 1 85 ? 3.343 4.050 1.930 1.00 78.19 85 LEU A CA 1
ATOM 669 C C . LEU A 1 85 ? 2.710 4.925 3.019 1.00 78.19 85 LEU A C 1
ATOM 671 O O . LEU A 1 85 ? 2.950 6.127 3.092 1.00 78.19 85 LEU A O 1
ATOM 675 N N . LEU A 1 86 ? 1.871 4.329 3.865 1.00 77.25 86 LEU A N 1
ATOM 676 C CA . LEU A 1 86 ? 1.198 5.050 4.937 1.00 77.25 86 LEU A CA 1
ATOM 677 C C . LEU A 1 86 ? 2.011 5.062 6.251 1.00 77.25 86 LEU A C 1
ATOM 679 O O . LEU A 1 86 ? 1.550 5.648 7.228 1.00 77.25 86 LEU A O 1
ATOM 683 N N . CYS A 1 87 ? 3.164 4.389 6.336 1.00 73.06 87 CYS A N 1
ATOM 684 C CA . CYS A 1 87 ? 3.995 4.371 7.545 1.00 73.06 87 CYS A CA 1
ATOM 685 C C . CYS A 1 87 ? 4.773 5.688 7.710 1.00 73.06 87 CYS A C 1
ATOM 687 O O . CYS A 1 87 ? 5.346 6.188 6.750 1.00 73.06 87 CYS A O 1
ATOM 689 N N . ASP A 1 88 ? 4.836 6.216 8.936 1.00 59.91 88 ASP A N 1
ATOM 690 C CA . ASP A 1 88 ? 5.422 7.537 9.227 1.00 59.91 88 ASP A CA 1
ATOM 691 C C . ASP A 1 88 ? 6.927 7.628 8.896 1.00 59.91 88 ASP A C 1
ATOM 693 O O . ASP A 1 88 ? 7.395 8.676 8.470 1.00 59.91 88 ASP A O 1
ATOM 697 N N . GLY A 1 89 ? 7.677 6.522 9.008 1.00 56.41 89 GLY A N 1
ATOM 698 C CA . GLY A 1 89 ? 9.118 6.473 8.698 1.00 56.41 89 GLY A CA 1
ATOM 699 C C . GLY A 1 89 ? 9.471 6.565 7.208 1.00 56.41 89 GLY A C 1
ATOM 700 O O . GLY A 1 89 ? 10.633 6.708 6.862 1.00 56.41 89 GLY A O 1
ATOM 701 N N . TYR A 1 90 ? 8.478 6.498 6.318 1.00 53.53 90 TYR A N 1
ATOM 702 C CA . TYR A 1 90 ? 8.673 6.613 4.868 1.00 53.53 90 TYR A CA 1
ATOM 703 C C . TYR A 1 90 ? 8.262 7.993 4.331 1.00 53.53 90 TYR A C 1
ATOM 705 O O . TYR A 1 90 ? 8.216 8.197 3.120 1.00 53.53 90 TYR A O 1
ATOM 713 N N . GLN A 1 91 ? 7.926 8.929 5.228 1.00 53.72 91 GLN A N 1
ATOM 714 C CA . GLN A 1 91 ? 7.419 10.265 4.895 1.00 53.72 91 GLN A CA 1
ATOM 715 C C . GLN A 1 91 ? 8.497 11.354 5.025 1.00 53.72 91 GLN A C 1
ATOM 717 O O . GLN A 1 91 ? 8.223 12.495 4.679 1.00 53.72 91 GLN A O 1
ATOM 722 N N . ASN A 1 92 ? 9.721 10.988 5.445 1.00 48.16 92 ASN A N 1
ATOM 723 C CA . ASN A 1 92 ? 10.884 11.874 5.540 1.00 48.16 92 ASN A CA 1
ATOM 724 C C . ASN A 1 92 ? 12.028 11.370 4.640 1.00 48.16 92 ASN A C 1
ATOM 726 O O . ASN A 1 92 ? 12.377 10.191 4.671 1.00 48.16 92 ASN A O 1
ATOM 730 N N . GLU A 1 93 ? 12.644 12.269 3.869 1.00 48.41 93 GLU A N 1
ATOM 731 C CA . GLU A 1 93 ? 13.739 11.958 2.929 1.00 48.41 93 GLU A CA 1
ATOM 732 C C . GLU A 1 93 ? 15.056 11.538 3.625 1.00 48.41 93 GLU A C 1
ATOM 734 O O . GLU A 1 93 ? 15.890 10.860 3.021 1.00 48.41 93 GLU A O 1
ATOM 739 N N . GLU A 1 94 ? 15.264 11.920 4.893 1.00 47.25 94 GLU A N 1
ATOM 740 C CA . GLU A 1 94 ? 16.545 11.737 5.601 1.00 47.25 94 GLU A CA 1
ATOM 741 C C . GLU A 1 94 ? 16.817 10.295 6.068 1.00 47.25 94 GLU A C 1
ATOM 743 O O . GLU A 1 94 ? 17.974 9.868 6.061 1.00 47.25 94 GLU A O 1
ATOM 748 N N . ASP A 1 95 ? 15.783 9.514 6.404 1.00 44.81 95 ASP A N 1
ATOM 749 C CA . ASP A 1 95 ? 15.936 8.123 6.875 1.00 44.81 95 ASP A CA 1
ATOM 750 C C . ASP A 1 95 ? 16.441 7.182 5.756 1.00 44.81 95 ASP A C 1
ATOM 752 O O . ASP A 1 95 ? 17.029 6.127 6.002 1.00 44.81 95 ASP A O 1
ATOM 756 N N . PHE A 1 96 ? 16.290 7.605 4.499 1.00 45.97 96 PHE A N 1
ATOM 757 C CA . PHE A 1 96 ? 16.516 6.801 3.302 1.00 45.97 96 PHE A CA 1
ATOM 758 C C . PHE A 1 96 ? 17.976 6.723 2.840 1.00 45.97 96 PHE A C 1
ATOM 760 O O . PHE A 1 96 ? 18.383 5.684 2.319 1.00 45.97 96 PHE A O 1
ATOM 767 N N . ILE A 1 97 ? 18.797 7.769 3.026 1.00 45.22 97 ILE A N 1
ATOM 768 C CA . ILE A 1 97 ? 20.219 7.708 2.621 1.00 45.22 97 ILE A CA 1
ATOM 769 C C . ILE A 1 97 ? 20.932 6.582 3.383 1.00 45.22 97 ILE A C 1
ATOM 771 O O . ILE A 1 97 ? 21.735 5.863 2.798 1.00 45.22 97 ILE A O 1
ATOM 775 N N . ALA A 1 98 ? 20.589 6.373 4.655 1.00 42.28 98 ALA A N 1
ATOM 776 C CA . ALA A 1 98 ? 21.197 5.334 5.477 1.00 42.28 98 ALA A CA 1
ATOM 777 C C . ALA A 1 98 ? 20.809 3.909 5.031 1.00 42.28 98 ALA A C 1
ATOM 779 O O . ALA A 1 98 ? 21.673 3.038 4.964 1.00 42.28 98 ALA A O 1
ATOM 780 N N . GLU A 1 99 ? 19.539 3.677 4.683 1.00 40.00 99 GLU A N 1
ATOM 781 C CA . GLU A 1 99 ? 19.031 2.345 4.312 1.00 40.00 99 GLU A CA 1
ATOM 782 C C . GLU A 1 99 ? 19.340 1.985 2.843 1.00 40.00 99 GLU A C 1
ATOM 784 O O . GLU A 1 99 ? 19.649 0.834 2.520 1.00 40.00 99 GLU A O 1
ATOM 789 N N . LEU A 1 100 ? 19.366 2.973 1.936 1.00 43.12 100 LEU A N 1
ATOM 790 C CA . LEU A 1 100 ? 19.843 2.773 0.563 1.00 43.12 100 LEU A CA 1
ATOM 791 C C . LEU A 1 100 ? 21.339 2.476 0.480 1.00 43.12 100 LEU A C 1
ATOM 793 O O . LEU A 1 100 ? 21.735 1.693 -0.383 1.00 43.12 100 LEU A O 1
ATOM 797 N N . GLU A 1 101 ? 22.164 3.116 1.315 1.00 46.09 101 GLU A N 1
ATOM 798 C CA . GLU A 1 101 ? 23.616 2.883 1.352 1.00 46.09 101 GLU A CA 1
ATOM 799 C C . GLU A 1 101 ? 23.949 1.454 1.824 1.00 46.09 101 GLU A C 1
ATOM 801 O O . GLU A 1 101 ? 24.982 0.902 1.443 1.00 46.09 101 GLU A O 1
ATOM 806 N N . GLU A 1 102 ? 23.059 0.820 2.593 1.00 43.81 102 GLU A N 1
ATOM 807 C CA . GLU A 1 102 ? 23.183 -0.581 3.004 1.00 43.81 102 GLU A CA 1
ATOM 808 C C . GLU A 1 102 ? 22.740 -1.558 1.898 1.00 43.81 102 GLU A C 1
ATOM 810 O O . GLU A 1 102 ? 23.390 -2.582 1.671 1.00 43.81 102 GLU A O 1
ATOM 815 N N . PHE A 1 103 ? 21.664 -1.237 1.170 1.00 40.34 103 PHE A N 1
ATOM 816 C CA . PHE A 1 103 ? 21.077 -2.136 0.167 1.00 40.34 103 PHE A CA 1
ATOM 817 C C . PHE A 1 103 ? 21.747 -2.046 -1.217 1.00 40.34 103 PHE A C 1
ATOM 819 O O . PHE A 1 103 ? 21.857 -3.042 -1.939 1.00 40.34 103 PHE A O 1
ATOM 826 N N . LEU A 1 104 ? 22.219 -0.861 -1.610 1.00 44.69 104 LEU A N 1
ATOM 827 C CA . LEU A 1 104 ? 22.986 -0.645 -2.835 1.00 44.69 104 LEU A CA 1
ATOM 828 C C . LEU A 1 104 ? 24.472 -0.680 -2.475 1.00 44.69 104 LEU A C 1
ATOM 830 O O . LEU A 1 104 ? 25.057 0.356 -2.194 1.00 44.69 104 LEU A O 1
ATOM 834 N N . GLY A 1 105 ? 25.073 -1.874 -2.475 1.00 40.88 105 GLY A N 1
ATOM 835 C CA . GLY A 1 105 ? 26.470 -2.142 -2.101 1.00 40.88 105 GLY A CA 1
ATOM 836 C C . GLY A 1 105 ? 27.566 -1.446 -2.931 1.00 40.88 105 GLY A C 1
ATOM 837 O O . GLY A 1 105 ? 28.442 -2.113 -3.478 1.00 40.88 105 GLY A O 1
ATOM 838 N N . ASP A 1 106 ? 27.559 -0.116 -2.994 1.00 46.16 106 ASP A N 1
ATOM 839 C CA . ASP A 1 106 ? 28.650 0.733 -3.460 1.00 46.16 106 ASP A CA 1
ATOM 840 C C . ASP A 1 106 ? 29.223 1.514 -2.267 1.00 46.16 106 ASP A C 1
ATOM 842 O O . ASP A 1 106 ? 28.804 2.620 -1.931 1.00 46.16 106 ASP A O 1
ATOM 846 N N . GLN A 1 107 ? 30.221 0.919 -1.610 1.00 43.47 107 GLN A N 1
ATOM 847 C CA . GLN A 1 107 ? 30.916 1.516 -0.466 1.00 43.47 107 GLN A CA 1
ATOM 848 C C . GLN A 1 107 ? 31.845 2.692 -0.840 1.00 43.47 107 GLN A C 1
ATOM 850 O O . GLN A 1 107 ? 32.613 3.163 0.002 1.00 43.47 107 GLN A O 1
ATOM 855 N N . SER A 1 108 ? 31.792 3.218 -2.071 1.00 45.88 108 SER A N 1
ATOM 856 C CA . SER A 1 108 ? 32.622 4.356 -2.491 1.00 45.88 108 SER A CA 1
ATOM 857 C C . SER A 1 108 ? 32.276 5.688 -1.795 1.00 45.88 108 SER A C 1
ATOM 859 O O . SER A 1 108 ? 33.092 6.616 -1.818 1.00 45.88 108 SER A O 1
ATOM 861 N N . HIS A 1 109 ? 31.120 5.771 -1.121 1.00 45.22 109 HIS A N 1
ATOM 862 C CA . HIS A 1 109 ? 30.654 6.940 -0.357 1.00 45.22 109 HIS A CA 1
ATOM 863 C C . HIS A 1 109 ? 31.008 6.933 1.142 1.00 45.22 109 HIS A C 1
ATOM 865 O O . HIS A 1 109 ? 30.770 7.932 1.818 1.00 45.22 109 HIS A O 1
ATOM 871 N N . LEU A 1 110 ? 31.677 5.893 1.661 1.00 42.09 110 LEU A N 1
ATOM 872 C CA . LEU A 1 110 ? 32.228 5.902 3.030 1.00 42.09 110 LEU A CA 1
ATOM 873 C C . LEU A 1 110 ? 33.396 6.894 3.208 1.00 42.09 110 LEU A C 1
ATOM 875 O O . LEU A 1 110 ? 33.944 7.006 4.303 1.00 42.09 110 LEU A O 1
ATOM 879 N N . ASN A 1 111 ? 33.785 7.627 2.157 1.00 40.03 111 ASN A N 1
ATOM 880 C CA . ASN A 1 111 ? 34.729 8.733 2.256 1.00 40.03 111 ASN A CA 1
ATOM 881 C C . ASN A 1 111 ? 34.016 10.001 2.786 1.00 40.03 111 ASN A C 1
ATOM 883 O O . ASN A 1 111 ? 33.209 10.587 2.055 1.00 40.03 111 ASN A O 1
ATOM 887 N N . PRO A 1 112 ? 34.349 10.482 4.001 1.00 47.59 112 PRO A N 1
ATOM 888 C CA . PRO A 1 112 ? 33.730 11.666 4.600 1.00 47.59 112 PRO A CA 1
ATOM 889 C C . PRO A 1 112 ? 33.841 12.925 3.729 1.00 47.59 112 PRO A C 1
ATOM 891 O O . PRO A 1 112 ? 32.941 13.756 3.744 1.00 47.59 112 PRO A O 1
ATOM 894 N N . GLN A 1 113 ? 34.896 13.044 2.914 1.00 45.81 113 GLN A N 1
ATOM 895 C CA . GLN A 1 113 ? 35.105 14.205 2.040 1.00 45.81 113 GLN A CA 1
ATOM 896 C C . GLN A 1 113 ? 34.108 14.266 0.872 1.00 45.81 113 GLN A C 1
ATOM 898 O O . GLN A 1 113 ? 33.650 15.345 0.514 1.00 45.81 113 GLN A O 1
ATOM 903 N N . LYS A 1 114 ? 33.695 13.115 0.323 1.00 41.00 114 LYS A N 1
ATOM 904 C CA . LYS A 1 114 ? 32.675 13.066 -0.742 1.00 41.00 114 LYS A CA 1
ATOM 905 C C . LYS A 1 114 ? 31.252 13.238 -0.215 1.00 41.00 114 LYS A C 1
ATOM 907 O O . LYS A 1 114 ? 30.366 13.611 -0.979 1.00 41.00 114 LYS A O 1
ATOM 912 N N . ARG A 1 115 ? 31.015 12.971 1.076 1.00 39.47 115 ARG A N 1
ATOM 913 C CA . ARG A 1 115 ? 29.732 13.259 1.736 1.00 39.47 115 ARG A CA 1
ATOM 914 C C . ARG A 1 115 ? 29.456 14.758 1.788 1.00 39.47 115 ARG A C 1
ATOM 916 O O . ARG A 1 115 ? 28.321 15.147 1.547 1.00 39.47 115 ARG A O 1
ATOM 923 N N . GLU A 1 116 ? 30.479 15.574 2.041 1.00 43.09 116 GLU A N 1
ATOM 924 C CA . GLU A 1 116 ? 30.392 17.041 2.024 1.00 43.09 116 GLU A CA 1
ATOM 925 C C . GLU A 1 116 ? 30.133 17.568 0.598 1.00 43.09 116 GLU A C 1
ATOM 927 O O . GLU A 1 116 ? 29.183 18.319 0.389 1.00 43.09 116 GLU A O 1
ATOM 932 N N . GLU A 1 117 ? 30.883 17.077 -0.400 1.00 38.22 117 GLU A N 1
ATOM 933 C CA . GLU A 1 117 ? 30.696 17.442 -1.818 1.00 38.22 117 GLU A CA 1
ATOM 934 C C . GLU A 1 117 ? 29.314 17.034 -2.359 1.00 38.22 117 GLU A C 1
ATOM 936 O O . GLU A 1 117 ? 28.671 17.795 -3.082 1.00 38.22 117 GLU A O 1
ATOM 941 N N . ASN A 1 118 ? 28.809 15.854 -1.982 1.00 36.50 118 ASN A N 1
ATOM 942 C CA . ASN A 1 118 ? 27.454 15.431 -2.336 1.00 36.50 118 ASN A CA 1
ATOM 943 C C . ASN A 1 118 ? 26.397 16.266 -1.600 1.00 36.50 118 ASN A C 1
ATOM 945 O O . ASN A 1 118 ? 25.402 16.645 -2.214 1.00 36.50 118 ASN A O 1
ATOM 949 N N . ARG A 1 119 ? 26.616 16.612 -0.322 1.00 39.16 119 ARG A N 1
ATOM 950 C CA . ARG A 1 119 ? 25.755 17.540 0.434 1.00 39.16 119 ARG A CA 1
ATOM 951 C C . ARG A 1 119 ? 25.604 18.872 -0.292 1.00 39.16 119 ARG A C 1
ATOM 953 O O . ARG A 1 119 ? 24.501 19.398 -0.373 1.00 39.16 119 ARG A O 1
ATOM 960 N N . GLU A 1 120 ? 26.695 19.398 -0.837 1.00 36.28 120 GLU A N 1
ATOM 961 C CA . GLU A 1 120 ? 26.707 20.649 -1.596 1.00 36.28 120 GLU A CA 1
ATOM 962 C C . GLU A 1 120 ? 26.082 20.496 -2.993 1.00 36.28 120 GLU A C 1
ATOM 964 O O . GLU A 1 120 ? 25.347 21.375 -3.443 1.00 36.28 120 GLU A O 1
ATOM 969 N N . SER A 1 121 ? 26.269 19.341 -3.640 1.00 37.56 121 SER A N 1
ATOM 970 C CA . SER A 1 121 ? 25.641 19.007 -4.926 1.00 37.56 121 SER A CA 1
ATOM 971 C C . SER A 1 121 ? 24.113 18.864 -4.837 1.00 37.56 121 SER A C 1
ATOM 973 O O . SER A 1 121 ? 23.404 19.273 -5.760 1.00 37.56 121 SER A O 1
ATOM 975 N N . TYR A 1 122 ? 23.587 18.334 -3.726 1.00 32.84 122 TYR A N 1
ATOM 976 C CA . TYR A 1 122 ? 22.143 18.247 -3.469 1.00 32.84 122 TYR A CA 1
ATOM 977 C C . TYR A 1 122 ? 21.562 19.536 -2.867 1.00 32.84 122 TYR A C 1
ATOM 979 O O . TYR A 1 122 ? 20.399 19.843 -3.114 1.00 32.84 122 TYR A O 1
ATOM 987 N N . ARG A 1 123 ? 22.375 20.357 -2.184 1.00 30.22 123 ARG A N 1
ATOM 988 C CA . ARG A 1 123 ? 22.006 21.723 -1.764 1.00 30.22 123 ARG A CA 1
ATOM 989 C C . ARG A 1 123 ? 21.882 22.692 -2.953 1.00 30.22 123 ARG A C 1
ATOM 991 O O . ARG A 1 123 ? 21.213 23.708 -2.829 1.00 30.22 123 ARG A O 1
ATOM 998 N N . CYS A 1 124 ? 22.466 22.371 -4.110 1.00 32.06 124 CYS A N 1
ATOM 999 C CA . CYS A 1 124 ? 22.504 23.241 -5.291 1.00 32.06 124 CYS A CA 1
ATOM 1000 C C . CYS A 1 124 ? 21.754 22.654 -6.508 1.00 32.06 124 CYS A C 1
ATOM 1002 O O . CYS A 1 124 ? 22.276 22.590 -7.622 1.00 32.06 124 CYS A O 1
ATOM 1004 N N . ARG A 1 125 ? 20.504 22.216 -6.302 1.00 32.81 125 ARG A N 1
ATOM 1005 C CA . ARG A 1 125 ? 19.522 22.005 -7.392 1.00 32.81 125 ARG A CA 1
ATOM 1006 C C . ARG A 1 125 ? 18.181 22.721 -7.171 1.00 32.81 125 ARG A C 1
ATOM 1008 O O . ARG A 1 125 ? 17.372 22.788 -8.092 1.00 32.81 125 ARG A O 1
ATOM 1015 N N . LEU A 1 126 ? 18.002 23.320 -5.996 1.00 35.75 126 LEU A N 1
ATOM 1016 C CA . LEU A 1 126 ? 17.080 24.421 -5.736 1.00 35.75 126 LEU A CA 1
ATOM 1017 C C . LEU A 1 126 ? 17.961 25.679 -5.700 1.00 35.75 126 LEU A C 1
ATOM 1019 O O . LEU A 1 126 ? 18.887 25.755 -4.898 1.00 35.75 126 LEU A O 1
ATOM 1023 N N . GLY A 1 127 ? 17.799 26.571 -6.677 1.00 27.00 127 GLY A N 1
ATOM 1024 C CA . GLY A 1 127 ? 18.748 27.658 -6.942 1.00 27.00 127 GLY A CA 1
ATOM 1025 C C . GLY A 1 127 ? 18.883 28.684 -5.802 1.00 27.00 127 GLY A C 1
ATOM 1026 O O . GLY A 1 127 ? 17.995 28.787 -4.956 1.00 27.00 127 GLY A O 1
ATOM 1027 N N . PRO A 1 128 ? 19.975 29.472 -5.788 1.00 36.44 128 PRO A N 1
ATOM 1028 C CA . PRO A 1 128 ? 20.188 30.538 -4.825 1.00 36.44 128 PRO A CA 1
ATOM 1029 C C . PRO A 1 128 ? 19.531 31.814 -5.349 1.00 36.44 128 PRO A C 1
ATOM 1031 O O . PRO A 1 128 ? 20.021 32.378 -6.313 1.00 36.44 128 PRO A O 1
ATOM 1034 N N . ASP A 1 129 ? 18.437 32.262 -4.740 1.00 31.53 129 ASP A N 1
ATOM 1035 C CA . ASP A 1 129 ? 18.023 33.670 -4.786 1.00 31.53 129 ASP A CA 1
ATOM 1036 C C . ASP A 1 129 ? 16.910 33.916 -3.765 1.00 31.53 129 ASP A C 1
ATOM 1038 O O . ASP A 1 129 ? 15.727 33.753 -4.059 1.00 31.53 129 ASP A O 1
ATOM 1042 N N . ARG A 1 130 ? 17.317 34.298 -2.547 1.00 35.72 130 ARG A N 1
ATOM 1043 C CA . ARG A 1 130 ? 16.715 35.370 -1.727 1.00 35.72 130 ARG A CA 1
ATOM 1044 C C . ARG A 1 130 ? 17.409 35.432 -0.370 1.00 35.72 130 ARG A C 1
ATOM 1046 O O . ARG A 1 130 ? 16.921 34.962 0.648 1.00 35.72 130 ARG A O 1
ATOM 1053 N N . ALA A 1 131 ? 18.571 36.072 -0.375 1.00 37.44 131 ALA A N 1
ATOM 1054 C CA . ALA A 1 131 ? 18.980 36.861 0.772 1.00 37.44 131 ALA A CA 1
ATOM 1055 C C . ALA A 1 131 ? 18.185 38.174 0.717 1.00 37.44 131 ALA A C 1
ATOM 1057 O O . ALA A 1 131 ? 18.541 39.057 -0.059 1.00 37.44 131 ALA A O 1
ATOM 1058 N N . ALA A 1 132 ? 17.095 38.278 1.476 1.00 30.92 132 ALA A N 1
ATOM 1059 C CA . ALA A 1 132 ? 16.507 39.556 1.866 1.00 30.92 132 ALA A CA 1
ATOM 1060 C C . ALA A 1 132 ? 15.465 39.353 2.975 1.00 30.92 132 ALA A C 1
ATOM 1062 O O . ALA A 1 132 ? 14.449 38.706 2.756 1.00 30.92 132 ALA A O 1
ATOM 1063 N N . ASP A 1 133 ? 15.744 40.003 4.101 1.00 29.08 133 ASP A N 1
ATOM 1064 C CA . ASP A 1 133 ? 14.782 40.552 5.058 1.00 29.08 133 ASP A CA 1
ATOM 1065 C C . ASP A 1 133 ? 14.062 39.585 6.016 1.00 29.08 133 ASP A C 1
ATOM 1067 O O . ASP A 1 133 ? 13.064 38.937 5.709 1.00 29.08 133 ASP A O 1
ATOM 1071 N N . GLU A 1 134 ? 14.578 39.559 7.246 1.00 39.12 134 GLU A N 1
ATOM 1072 C CA . GLU A 1 134 ? 13.914 39.050 8.441 1.00 39.12 134 GLU A CA 1
ATOM 1073 C C . GLU A 1 134 ? 12.836 40.050 8.901 1.00 39.12 134 GLU A C 1
ATOM 1075 O O . GLU A 1 134 ? 12.995 40.726 9.915 1.00 39.12 134 GLU A O 1
ATOM 1080 N N . SER A 1 135 ? 11.731 40.171 8.168 1.00 32.69 135 SER A N 1
ATOM 1081 C CA . SER A 1 135 ? 10.467 40.683 8.712 1.00 32.69 135 SER A CA 1
ATOM 1082 C C . SER A 1 135 ? 9.314 40.414 7.740 1.00 32.69 135 SER A C 1
ATOM 1084 O O . SER A 1 135 ? 9.379 40.787 6.578 1.00 32.69 135 SER A O 1
ATOM 1086 N N . ASP A 1 136 ? 8.257 39.760 8.226 1.00 38.41 136 ASP A N 1
ATOM 1087 C CA . ASP A 1 136 ? 7.009 39.463 7.501 1.00 38.41 136 ASP A CA 1
ATOM 1088 C C . ASP A 1 136 ? 7.108 38.561 6.251 1.00 38.41 136 ASP A C 1
ATOM 1090 O O . ASP A 1 136 ? 7.111 39.018 5.109 1.00 38.41 136 ASP A O 1
ATOM 1094 N N . VAL A 1 137 ? 7.003 37.243 6.467 1.00 35.50 137 VAL A N 1
ATOM 1095 C CA . VAL A 1 137 ? 6.449 36.315 5.466 1.00 35.50 137 VAL A CA 1
ATOM 1096 C C . VAL A 1 137 ? 5.419 35.431 6.166 1.00 35.50 137 VAL A C 1
ATOM 1098 O O . VAL A 1 137 ? 5.757 34.622 7.028 1.00 35.50 137 VAL A O 1
ATOM 1101 N N . GLY A 1 138 ? 4.143 35.647 5.846 1.00 33.34 138 GLY A N 1
ATOM 1102 C CA . GLY A 1 138 ? 3.042 34.821 6.327 1.00 33.34 138 GLY A CA 1
ATOM 1103 C C . GLY A 1 138 ? 3.070 33.438 5.684 1.00 33.34 138 GLY A C 1
ATOM 1104 O O . GLY A 1 138 ? 3.241 33.358 4.479 1.00 33.34 138 GLY A O 1
ATOM 1105 N N . ASP A 1 139 ? 2.916 32.403 6.514 1.00 33.34 139 ASP A N 1
ATOM 1106 C CA . ASP A 1 139 ? 2.387 31.034 6.320 1.00 33.34 139 ASP A CA 1
ATOM 1107 C C . ASP A 1 139 ? 2.542 30.243 4.997 1.00 33.34 139 ASP A C 1
ATOM 1109 O O . ASP A 1 139 ? 2.105 29.092 4.941 1.00 33.34 139 ASP A O 1
ATOM 1113 N N . ASP A 1 140 ? 3.225 30.736 3.972 1.00 41.22 140 ASP A N 1
ATOM 1114 C CA . ASP A 1 140 ? 3.417 30.057 2.695 1.00 41.22 140 ASP A CA 1
ATOM 1115 C C . ASP A 1 140 ? 4.897 30.083 2.308 1.00 41.22 140 ASP A C 1
ATOM 1117 O O . ASP A 1 140 ? 5.409 31.107 1.875 1.00 41.22 140 ASP A O 1
ATOM 1121 N N . GLU A 1 141 ? 5.560 28.936 2.505 1.00 44.44 141 GLU A N 1
ATOM 1122 C CA . GLU A 1 141 ? 6.699 28.378 1.746 1.00 44.44 141 GLU A CA 1
ATOM 1123 C C . GLU A 1 141 ? 7.573 27.508 2.675 1.00 44.44 141 GLU A C 1
ATOM 1125 O O . GLU A 1 141 ? 8.624 27.918 3.159 1.00 44.44 141 GLU A O 1
ATOM 1130 N N . CYS A 1 142 ? 7.165 26.256 2.924 1.00 35.31 142 CYS A N 1
ATOM 1131 C CA . CYS A 1 142 ? 8.124 25.224 3.326 1.00 35.31 142 CYS A CA 1
ATOM 1132 C C . CYS A 1 142 ? 8.004 24.007 2.405 1.00 35.31 142 CYS A C 1
ATOM 1134 O O . CYS A 1 142 ? 6.901 23.559 2.077 1.00 35.31 142 CYS A O 1
ATOM 1136 N N . GLY A 1 143 ? 9.162 23.512 1.960 1.00 41.34 143 GLY A N 1
ATOM 1137 C CA . GLY A 1 143 ? 9.343 22.315 1.143 1.00 41.34 143 GLY A CA 1
ATOM 1138 C C . GLY A 1 143 ? 9.018 21.038 1.911 1.00 41.34 143 GLY A C 1
ATOM 1139 O O . GLY A 1 143 ? 9.900 20.229 2.153 1.00 41.34 143 GLY A O 1
ATOM 1140 N N . ASP A 1 144 ? 7.754 20.894 2.305 1.00 45.28 144 ASP A N 1
ATOM 1141 C CA . ASP A 1 144 ? 7.208 19.719 2.985 1.00 45.28 144 ASP A CA 1
ATOM 1142 C C . ASP A 1 144 ? 5.747 19.477 2.545 1.00 45.28 144 ASP A C 1
ATOM 1144 O O . ASP A 1 144 ? 4.787 19.433 3.323 1.00 45.28 144 ASP A O 1
ATOM 1148 N N . CYS A 1 145 ? 5.545 19.443 1.226 1.00 45.97 145 CYS A N 1
ATOM 1149 C CA . CYS A 1 145 ? 4.228 19.305 0.606 1.00 45.97 145 CYS A CA 1
ATOM 1150 C C . CYS A 1 145 ? 3.704 17.856 0.607 1.00 45.97 145 CYS A C 1
ATOM 1152 O O . CYS A 1 145 ? 2.485 17.663 0.639 1.00 45.97 145 CYS A O 1
ATOM 1154 N N . ASP A 1 146 ? 4.581 16.848 0.657 1.00 55.38 146 ASP A N 1
ATOM 1155 C CA . ASP A 1 146 ? 4.174 15.436 0.668 1.00 55.38 146 ASP A CA 1
ATOM 1156 C C . ASP A 1 146 ? 3.744 14.948 2.071 1.00 55.38 146 ASP A C 1
ATOM 1158 O O . ASP A 1 146 ? 2.789 14.171 2.179 1.00 55.38 146 ASP A O 1
ATOM 1162 N N . SER A 1 147 ? 4.313 15.475 3.164 1.00 62.47 147 SER A N 1
ATOM 1163 C CA . SER A 1 147 ? 3.872 15.133 4.531 1.00 62.47 147 SER A CA 1
ATOM 1164 C C . SER A 1 147 ? 2.438 15.596 4.800 1.00 62.47 147 SER A C 1
ATOM 1166 O O . SER A 1 147 ? 1.592 14.829 5.271 1.00 62.47 147 SER A O 1
ATOM 1168 N N . ARG A 1 148 ? 2.098 16.836 4.412 1.00 70.19 148 ARG A N 1
ATOM 1169 C CA . ARG A 1 148 ? 0.723 17.365 4.537 1.00 70.19 148 ARG A CA 1
ATOM 1170 C C . ARG A 1 148 ? -0.282 16.561 3.710 1.00 70.19 148 ARG A C 1
ATOM 1172 O O . ARG A 1 148 ? -1.420 16.376 4.146 1.00 70.19 148 ARG A O 1
ATOM 1179 N N . PHE A 1 149 ? 0.130 16.069 2.541 1.00 77.75 149 PHE A N 1
ATOM 1180 C CA . PHE A 1 149 ? -0.702 15.221 1.690 1.00 77.75 149 PHE A CA 1
ATOM 1181 C C . PHE A 1 149 ? -1.082 13.914 2.399 1.00 77.75 149 PHE A C 1
ATOM 1183 O O . PHE A 1 149 ? -2.271 13.596 2.505 1.00 77.75 149 PHE A O 1
ATOM 1190 N N . TRP A 1 150 ? -0.109 13.191 2.960 1.00 80.12 150 TRP A N 1
ATOM 1191 C CA . TRP A 1 150 ? -0.389 11.940 3.665 1.00 80.12 150 TRP A CA 1
ATOM 1192 C C . TRP A 1 150 ? -1.176 12.145 4.958 1.00 80.12 150 TRP A C 1
ATOM 1194 O O . TRP A 1 150 ? -2.094 11.369 5.227 1.00 80.12 150 TRP A O 1
ATOM 1204 N N . HIS A 1 151 ? -0.894 13.203 5.724 1.00 83.38 151 HIS A N 1
ATOM 1205 C CA . HIS A 1 151 ? -1.696 13.551 6.900 1.00 83.38 151 HIS A CA 1
ATOM 1206 C C . HIS A 1 151 ? -3.155 13.844 6.531 1.00 83.38 151 HIS A C 1
ATOM 1208 O O . HIS A 1 151 ? -4.069 13.410 7.233 1.00 83.38 151 HIS A O 1
ATOM 1214 N N . SER A 1 152 ? -3.393 14.537 5.413 1.00 85.25 152 SER A N 1
ATOM 1215 C CA . SER A 1 152 ? -4.745 14.795 4.908 1.00 85.25 152 SER A CA 1
ATOM 1216 C C . SER A 1 152 ? -5.494 13.489 4.614 1.00 85.25 152 SER A C 1
ATOM 1218 O O . SER A 1 152 ? -6.608 13.290 5.100 1.00 85.25 152 SER A O 1
ATOM 1220 N N . LEU A 1 153 ? -4.855 12.541 3.918 1.00 87.31 153 LEU A N 1
ATOM 1221 C CA . LEU A 1 153 ? -5.450 11.233 3.617 1.00 87.31 153 LEU A CA 1
ATOM 1222 C C . LEU A 1 153 ? -5.675 10.372 4.866 1.00 87.31 153 LEU A C 1
ATOM 1224 O O . LEU A 1 153 ? -6.738 9.771 5.011 1.00 87.31 153 LEU A O 1
ATOM 1228 N N . LYS A 1 154 ? -4.715 10.338 5.799 1.00 86.62 154 LYS A N 1
ATOM 1229 C CA . LYS A 1 154 ? -4.835 9.599 7.069 1.00 86.62 154 LYS A CA 1
ATOM 1230 C C . LYS A 1 154 ? -5.940 10.142 7.975 1.00 86.62 154 LYS A C 1
ATOM 1232 O O . LYS A 1 154 ? -6.352 9.437 8.894 1.00 86.62 154 LYS A O 1
ATOM 1237 N N . ARG A 1 155 ? -6.397 11.378 7.751 1.00 90.19 155 ARG A N 1
ATOM 1238 C CA . ARG A 1 155 ? -7.505 12.034 8.467 1.00 90.19 155 ARG A CA 1
ATOM 1239 C C . ARG A 1 155 ? -8.835 11.951 7.723 1.00 90.19 155 ARG A C 1
ATOM 1241 O O . ARG A 1 155 ? -9.862 12.271 8.316 1.00 90.19 155 ARG A O 1
ATOM 1248 N N . ASP A 1 156 ? -8.832 11.509 6.469 1.00 90.81 156 ASP A N 1
ATOM 1249 C CA . ASP A 1 156 ? -10.035 11.325 5.664 1.00 90.81 156 ASP A CA 1
ATOM 1250 C C . ASP A 1 156 ? -10.703 9.971 6.002 1.00 90.81 156 ASP A C 1
ATOM 1252 O O . ASP A 1 156 ? -10.153 8.909 5.682 1.00 90.81 156 ASP A O 1
ATOM 1256 N N . PRO A 1 157 ? -11.909 9.973 6.611 1.00 90.31 157 PRO A N 1
ATOM 1257 C CA . PRO A 1 157 ? -12.619 8.745 6.954 1.00 90.31 157 PRO A CA 1
ATOM 1258 C C . PRO A 1 157 ? -12.941 7.880 5.731 1.00 90.31 157 PRO A C 1
ATOM 1260 O O . PRO A 1 157 ? -12.857 6.657 5.812 1.00 90.31 157 PRO A O 1
ATOM 1263 N N . ALA A 1 158 ? -13.306 8.495 4.601 1.00 92.12 158 ALA A N 1
ATOM 1264 C CA . ALA A 1 158 ? -13.695 7.772 3.395 1.00 92.12 158 ALA A CA 1
ATOM 1265 C C . ALA A 1 158 ? -12.487 7.085 2.753 1.00 92.12 158 ALA A C 1
ATOM 1267 O O . ALA A 1 158 ? -12.602 5.971 2.248 1.00 92.12 158 ALA A O 1
ATOM 1268 N N . PHE A 1 159 ? -11.319 7.733 2.790 1.00 91.12 159 PHE A N 1
ATOM 1269 C CA . PHE A 1 159 ? -10.073 7.118 2.334 1.00 91.12 159 PHE A CA 1
ATOM 1270 C C . PHE A 1 159 ? -9.678 5.954 3.245 1.00 91.12 159 PHE A C 1
ATOM 1272 O O . PHE A 1 159 ? -9.466 4.838 2.772 1.00 91.12 159 PHE A O 1
ATOM 1279 N N . MET A 1 160 ? -9.636 6.193 4.558 1.00 92.88 160 MET A N 1
ATOM 1280 C CA . MET A 1 160 ? -9.229 5.171 5.520 1.00 92.88 160 MET A CA 1
ATOM 1281 C C . MET A 1 160 ? -10.183 3.978 5.549 1.00 92.88 160 MET A C 1
ATOM 1283 O O . MET A 1 160 ? -9.725 2.858 5.754 1.00 92.88 160 MET A O 1
ATOM 1287 N N . LEU A 1 161 ? -11.478 4.170 5.286 1.00 92.44 161 LEU A N 1
ATOM 1288 C CA . LEU A 1 161 ? -12.427 3.066 5.154 1.00 92.44 161 LEU A CA 1
ATOM 1289 C C . LEU A 1 161 ? -12.051 2.125 4.000 1.00 92.44 161 LEU A C 1
ATOM 1291 O O . LEU A 1 161 ? -12.058 0.909 4.175 1.00 92.44 161 LEU A O 1
ATOM 1295 N N . GLU A 1 162 ? -11.675 2.668 2.841 1.00 91.38 162 GLU A N 1
ATOM 1296 C CA . GLU A 1 162 ? -11.240 1.872 1.686 1.00 91.38 162 GLU A CA 1
ATOM 1297 C C . GLU A 1 162 ? -9.929 1.118 1.940 1.00 91.38 162 GLU A C 1
ATOM 1299 O O . GLU A 1 162 ? -9.767 -0.020 1.492 1.00 91.38 162 GLU A O 1
ATOM 1304 N N . VAL A 1 163 ? -9.005 1.727 2.684 1.00 90.19 163 VAL A N 1
ATOM 1305 C CA . VAL A 1 163 ? -7.746 1.090 3.100 1.00 90.19 163 VAL A CA 1
ATOM 1306 C C . VAL A 1 163 ? -8.026 -0.063 4.069 1.00 90.19 163 VAL A C 1
ATOM 1308 O O . VAL A 1 163 ? -7.594 -1.196 3.853 1.00 90.19 163 VAL A O 1
ATOM 1311 N N . VAL A 1 164 ? -8.824 0.201 5.104 1.00 91.44 164 VAL A N 1
ATOM 1312 C CA . VAL A 1 164 ? -9.178 -0.760 6.156 1.00 91.44 164 VAL A CA 1
ATOM 1313 C C . VAL A 1 164 ? -9.964 -1.953 5.608 1.00 91.44 164 VAL A C 1
ATOM 1315 O O . VAL A 1 164 ? -9.748 -3.079 6.057 1.00 91.44 164 VAL A O 1
ATOM 1318 N N . ARG A 1 165 ? -10.817 -1.741 4.596 1.00 90.50 165 ARG A N 1
ATOM 1319 C CA . ARG A 1 165 ? -11.507 -2.819 3.864 1.00 90.50 165 ARG A CA 1
ATOM 1320 C C . ARG A 1 165 ? -10.541 -3.803 3.204 1.00 90.50 165 ARG A C 1
ATOM 1322 O O . ARG A 1 165 ? -10.865 -4.981 3.101 1.00 90.50 165 ARG A O 1
ATOM 1329 N N . GLY A 1 166 ? -9.380 -3.332 2.748 1.00 86.25 166 GLY A N 1
ATOM 1330 C CA . GLY A 1 166 ? -8.332 -4.187 2.189 1.00 86.25 166 GLY A CA 1
ATOM 1331 C C . GLY A 1 166 ? -7.509 -4.895 3.266 1.00 86.25 166 GLY A C 1
ATOM 1332 O O . GLY A 1 166 ? -7.186 -6.074 3.124 1.00 86.25 166 GLY A O 1
ATOM 1333 N N . ARG A 1 167 ? -7.172 -4.185 4.350 1.00 85.94 167 ARG A N 1
ATOM 1334 C CA . ARG A 1 167 ? -6.382 -4.715 5.467 1.00 85.94 167 ARG A CA 1
ATOM 1335 C C . ARG A 1 167 ? -6.762 -4.024 6.780 1.00 85.94 167 ARG A C 1
ATOM 1337 O O . ARG A 1 167 ? -6.353 -2.897 7.045 1.00 85.94 167 ARG A O 1
ATOM 1344 N N . GLY A 1 168 ? -7.468 -4.742 7.657 1.00 86.50 168 GLY A N 1
ATOM 1345 C CA . GLY A 1 168 ? -7.966 -4.194 8.928 1.00 86.50 168 GLY A CA 1
ATOM 1346 C C . GLY A 1 168 ? -6.878 -3.592 9.833 1.00 86.50 168 GLY A C 1
ATOM 1347 O O . GLY A 1 168 ? -7.095 -2.557 10.462 1.00 86.50 168 GLY A O 1
ATOM 1348 N N . ALA A 1 169 ? -5.674 -4.176 9.841 1.00 86.88 169 ALA A N 1
ATOM 1349 C CA . ALA A 1 169 ? -4.530 -3.686 10.617 1.00 86.88 169 ALA A CA 1
ATOM 1350 C C . ALA A 1 169 ? -4.085 -2.252 10.257 1.00 86.88 169 ALA A C 1
ATOM 1352 O O . ALA A 1 169 ? -3.419 -1.596 11.063 1.00 86.88 169 ALA A O 1
ATOM 1353 N N . ASP A 1 170 ? -4.470 -1.739 9.085 1.00 87.88 170 ASP A N 1
ATOM 1354 C CA . ASP A 1 170 ? -4.102 -0.395 8.638 1.00 87.88 170 ASP A CA 1
ATOM 1355 C C . ASP A 1 170 ? -4.844 0.710 9.409 1.00 87.88 170 ASP A C 1
ATOM 1357 O O . ASP A 1 170 ? -4.419 1.865 9.371 1.00 87.88 170 ASP A O 1
ATOM 1361 N N . LEU A 1 171 ? -5.845 0.356 10.231 1.00 89.12 171 LEU A N 1
ATOM 1362 C CA . LEU A 1 171 ? -6.442 1.247 11.234 1.00 89.12 171 LEU A CA 1
ATOM 1363 C C . LEU A 1 171 ? -5.381 1.918 12.125 1.00 89.12 171 LEU A C 1
ATOM 1365 O O . LEU A 1 171 ? -5.566 3.058 12.553 1.00 89.12 171 LEU A O 1
ATOM 1369 N N . ARG A 1 172 ? -4.244 1.250 12.376 1.00 88.38 172 ARG A N 1
ATOM 1370 C CA . ARG A 1 172 ? -3.123 1.809 13.153 1.00 88.38 172 ARG A CA 1
ATOM 1371 C C . ARG A 1 172 ? -2.583 3.125 12.593 1.00 88.38 172 ARG A C 1
ATOM 1373 O O . ARG A 1 172 ? -2.037 3.913 13.355 1.00 88.38 172 ARG A O 1
ATOM 1380 N N . ARG A 1 173 ? -2.736 3.339 11.282 1.00 84.19 173 ARG A N 1
ATOM 1381 C CA . ARG A 1 173 ? -2.233 4.505 10.547 1.00 84.19 173 ARG A CA 1
ATOM 1382 C C . ARG A 1 173 ? -3.247 5.652 10.483 1.00 84.19 173 ARG A C 1
ATOM 1384 O O . ARG A 1 173 ? -2.928 6.712 9.961 1.00 84.19 173 ARG A O 1
ATOM 1391 N N . ALA A 1 174 ? -4.462 5.445 10.997 1.00 87.00 174 ALA A N 1
ATOM 1392 C CA . ALA A 1 174 ? -5.503 6.461 10.998 1.00 87.00 174 ALA A CA 1
ATOM 1393 C C . ALA A 1 174 ? -5.190 7.586 12.005 1.00 87.00 174 ALA A C 1
ATOM 1395 O O . ALA A 1 174 ? -4.884 7.345 13.183 1.00 87.00 174 ALA A O 1
ATOM 1396 N N . GLU A 1 175 ? -5.335 8.826 11.550 1.00 86.69 175 GLU A N 1
ATOM 1397 C CA . GLU A 1 175 ? -5.083 10.047 12.317 1.00 86.69 175 GLU A CA 1
ATOM 1398 C C . GLU A 1 175 ? -6.380 10.785 12.675 1.00 86.69 175 GLU A C 1
ATOM 1400 O O . GLU A 1 175 ? -7.481 10.296 12.441 1.00 86.69 175 GLU A O 1
ATOM 1405 N N . GLY A 1 176 ? -6.267 11.959 13.308 1.00 82.50 176 GLY A N 1
ATOM 1406 C CA . GLY A 1 176 ? -7.398 12.881 13.476 1.00 82.50 176 GLY A CA 1
ATOM 1407 C C . GLY A 1 176 ? -8.547 12.341 14.330 1.00 82.50 176 GLY A C 1
ATOM 1408 O O . GLY A 1 176 ? -9.677 12.787 14.183 1.00 82.50 176 GLY A O 1
ATOM 1409 N N . GLY A 1 177 ? -8.281 11.362 15.198 1.00 85.50 177 GLY A N 1
ATOM 1410 C CA . GLY A 1 177 ? -9.315 10.722 16.011 1.00 85.50 177 GLY A CA 1
ATOM 1411 C C . GLY A 1 177 ? -10.114 9.633 15.287 1.00 85.50 177 GLY A C 1
ATOM 1412 O O . GLY A 1 177 ? -11.001 9.053 15.903 1.00 85.50 177 GLY A O 1
ATOM 1413 N N . LEU A 1 178 ? -9.767 9.265 14.046 1.00 89.88 178 LEU A N 1
ATOM 1414 C CA . LEU A 1 178 ? -10.438 8.183 13.310 1.00 89.88 178 LEU A CA 1
ATOM 1415 C C . LEU A 1 178 ? -10.330 6.814 13.994 1.00 89.88 178 LEU A C 1
ATOM 1417 O O . LEU A 1 178 ? -11.205 5.967 13.843 1.00 89.88 178 LEU A O 1
ATOM 1421 N N . ARG A 1 179 ? -9.307 6.608 14.832 1.00 90.81 179 ARG A N 1
ATOM 1422 C CA . ARG A 1 179 ? -9.215 5.431 15.715 1.00 90.81 179 ARG A CA 1
ATOM 1423 C C . ARG A 1 179 ? -10.362 5.359 16.736 1.00 90.81 179 ARG A C 1
ATOM 1425 O O . ARG A 1 179 ? -10.621 4.290 17.276 1.00 90.81 179 ARG A O 1
ATOM 1432 N N . GLY A 1 180 ? -11.041 6.472 17.006 1.00 87.12 180 GLY A N 1
ATOM 1433 C CA . GLY A 1 180 ? -12.262 6.563 17.810 1.00 87.12 180 GLY A CA 1
ATOM 1434 C C . GLY A 1 180 ? -13.556 6.524 16.989 1.00 87.12 180 GLY A C 1
ATOM 1435 O O . GLY A 1 180 ? -14.640 6.590 17.565 1.00 87.12 180 GLY A O 1
ATOM 1436 N N . CYS A 1 181 ? -13.485 6.410 15.660 1.00 92.38 181 CYS A N 1
ATOM 1437 C CA . CYS A 1 181 ? -14.670 6.296 14.817 1.00 92.38 181 CYS A CA 1
ATOM 1438 C C . CYS A 1 181 ? -15.180 4.857 14.827 1.00 92.38 181 CYS A C 1
ATOM 1440 O O . CYS A 1 181 ? -14.598 3.967 14.209 1.00 92.38 181 CYS A O 1
ATOM 1442 N N . ARG A 1 182 ? -16.308 4.639 15.508 1.00 90.75 182 ARG A N 1
ATOM 1443 C CA . ARG A 1 182 ? -16.904 3.312 15.696 1.00 90.75 182 ARG A CA 1
ATOM 1444 C C . ARG A 1 182 ? -17.127 2.544 14.392 1.00 90.75 182 ARG A C 1
ATOM 1446 O O . ARG A 1 182 ? -16.847 1.354 14.353 1.00 90.75 182 ARG A O 1
ATOM 1453 N N . GLU A 1 183 ? -17.606 3.208 13.342 1.00 90.75 183 GLU A N 1
ATOM 1454 C CA . GLU A 1 183 ? -17.838 2.583 12.031 1.00 90.75 183 GLU A CA 1
ATOM 1455 C C . GLU A 1 183 ? -16.539 2.055 11.406 1.00 90.75 183 GLU A C 1
ATOM 1457 O O . GLU A 1 183 ? -16.470 0.892 11.010 1.00 90.75 183 GLU A O 1
ATOM 1462 N N . LEU A 1 184 ? -15.487 2.878 11.395 1.00 92.31 184 LEU A N 1
ATOM 1463 C CA . LEU A 1 184 ? -14.179 2.503 10.861 1.00 92.31 184 LEU A CA 1
ATOM 1464 C C . LEU A 1 184 ? -13.548 1.363 11.672 1.00 92.31 184 LEU A C 1
ATOM 1466 O O . LEU A 1 184 ? -13.012 0.418 11.099 1.00 92.31 184 LEU A O 1
ATOM 1470 N N . VAL A 1 185 ? -13.638 1.432 13.004 1.00 93.06 185 VAL A N 1
ATOM 1471 C CA . VAL A 1 185 ? -13.130 0.382 13.899 1.00 93.06 185 VAL A CA 1
ATOM 1472 C C . VAL A 1 185 ? -13.897 -0.921 13.704 1.00 93.06 185 VAL A C 1
ATOM 1474 O O . VAL A 1 185 ? -13.276 -1.975 13.614 1.00 93.06 185 VAL A O 1
ATOM 1477 N N . LEU A 1 186 ? -15.226 -0.870 13.597 1.00 92.88 186 LEU A N 1
ATOM 1478 C CA . LEU A 1 186 ? -16.042 -2.052 13.330 1.00 92.88 186 LEU A CA 1
ATOM 1479 C C . LEU A 1 186 ? -15.623 -2.719 12.016 1.00 92.88 186 LEU A C 1
ATOM 1481 O O . LEU A 1 186 ? -15.443 -3.935 11.988 1.00 92.88 186 LEU A O 1
ATOM 1485 N N . GLU A 1 187 ? -15.435 -1.942 10.949 1.00 92.00 187 GLU A N 1
ATOM 1486 C CA . GLU A 1 187 ? -14.986 -2.481 9.663 1.00 92.00 187 GLU A CA 1
ATOM 1487 C C . GLU A 1 187 ? -13.567 -3.062 9.7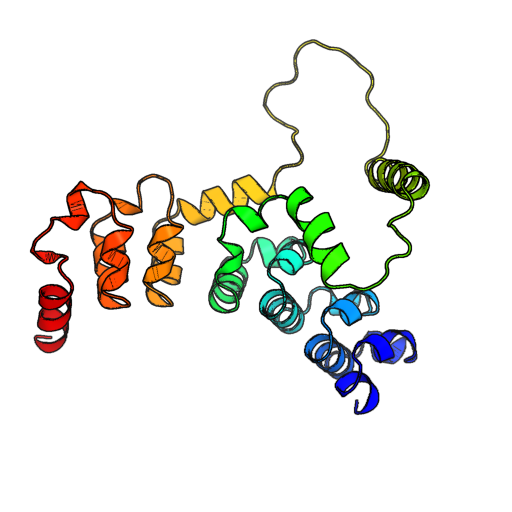46 1.00 92.00 187 GLU A C 1
ATOM 1489 O O . GLU A 1 187 ? -13.312 -4.150 9.230 1.00 92.00 187 GLU A O 1
ATOM 1494 N N . ALA A 1 188 ? -12.662 -2.415 10.486 1.00 93.00 188 ALA A N 1
ATOM 1495 C CA . ALA A 1 188 ? -11.318 -2.934 10.718 1.00 93.00 188 ALA A CA 1
ATOM 1496 C C . ALA A 1 188 ? -11.331 -4.283 11.437 1.00 93.00 188 ALA A C 1
ATOM 1498 O O . ALA A 1 188 ? -10.670 -5.219 10.994 1.00 93.00 188 ALA A O 1
ATOM 1499 N N . VAL A 1 189 ? -12.123 -4.398 12.506 1.00 94.00 189 VAL A N 1
ATOM 1500 C CA . VAL A 1 189 ? -12.265 -5.631 13.292 1.00 94.00 189 VAL A CA 1
ATOM 1501 C C . VAL A 1 189 ? -12.944 -6.739 12.487 1.00 94.00 189 VAL A C 1
ATOM 1503 O O . VAL A 1 189 ? -12.613 -7.915 12.653 1.00 94.00 189 VAL A O 1
ATOM 1506 N N . ARG A 1 190 ? -13.876 -6.385 11.593 1.00 91.12 190 ARG A N 1
ATOM 1507 C CA . ARG A 1 190 ? -14.499 -7.343 10.667 1.00 91.12 190 ARG A CA 1
ATOM 1508 C C . ARG A 1 190 ? -13.475 -7.998 9.747 1.00 91.12 190 ARG A C 1
ATOM 1510 O O . ARG A 1 190 ? -13.578 -9.204 9.518 1.00 91.12 190 ARG A O 1
ATOM 1517 N N . GLN A 1 191 ? -12.526 -7.221 9.228 1.00 90.19 191 GLN A N 1
ATOM 1518 C CA . GLN A 1 191 ? -11.462 -7.728 8.359 1.00 90.19 191 GLN A CA 1
ATOM 1519 C C . GLN A 1 191 ? -10.374 -8.456 9.156 1.00 90.19 191 GLN A C 1
ATOM 1521 O O . GLN A 1 191 ? -9.988 -9.571 8.809 1.00 90.19 191 GLN A O 1
ATOM 1526 N N . ASP A 1 192 ? -9.911 -7.851 10.248 1.00 90.25 192 ASP A N 1
ATOM 1527 C CA . ASP A 1 192 ? -8.893 -8.395 11.140 1.00 90.25 192 ASP A CA 1
ATOM 1528 C C . ASP A 1 192 ? -9.263 -8.099 12.597 1.00 90.25 192 ASP A C 1
ATOM 1530 O O . ASP A 1 192 ? -9.162 -6.968 13.066 1.00 90.25 1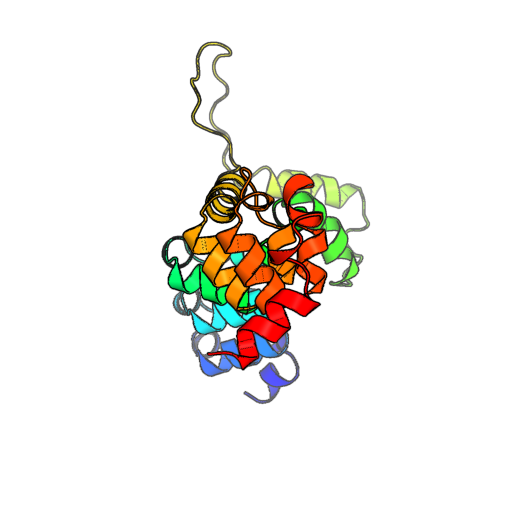92 ASP A O 1
ATOM 1534 N N . GLY A 1 193 ? -9.642 -9.135 13.347 1.00 90.75 193 GLY A N 1
ATOM 1535 C CA . GLY A 1 193 ? -10.018 -8.995 14.755 1.00 90.75 193 GLY A CA 1
ATOM 1536 C C . GLY A 1 193 ? -8.919 -8.374 15.627 1.00 90.75 193 GLY A C 1
ATOM 1537 O O . GLY A 1 193 ? -9.227 -7.693 16.605 1.00 90.75 193 GLY A O 1
ATOM 1538 N N . ALA A 1 194 ? -7.645 -8.544 15.256 1.00 89.75 194 ALA A N 1
ATOM 1539 C CA . ALA A 1 194 ? -6.528 -7.928 15.965 1.00 89.75 194 ALA A CA 1
ATOM 1540 C C . ALA A 1 194 ? -6.487 -6.403 15.783 1.00 89.75 194 ALA A C 1
ATOM 1542 O O . ALA A 1 194 ? -5.861 -5.714 16.588 1.00 89.75 194 ALA A O 1
ATOM 1543 N N . ALA A 1 195 ? -7.184 -5.847 14.785 1.00 92.19 195 ALA A N 1
ATOM 1544 C CA . ALA A 1 195 ? -7.230 -4.410 14.544 1.00 92.19 195 ALA A CA 1
ATOM 1545 C C . ALA A 1 195 ? -7.855 -3.623 15.706 1.00 92.19 195 ALA A C 1
ATOM 1547 O O . ALA A 1 195 ? -7.525 -2.449 15.883 1.00 92.19 195 ALA A O 1
ATOM 1548 N N . LEU A 1 196 ? -8.677 -4.263 16.554 1.00 92.00 196 LEU A N 1
ATOM 1549 C CA . LEU A 1 196 ? -9.261 -3.627 17.741 1.00 92.00 196 LEU A CA 1
ATOM 1550 C C . LEU A 1 196 ? -8.183 -3.013 18.647 1.00 92.00 196 LEU A C 1
ATOM 1552 O O . LEU A 1 196 ? -8.405 -1.954 19.229 1.00 92.00 196 LEU A O 1
ATOM 1556 N N . GLN A 1 197 ? -6.989 -3.614 18.715 1.00 91.12 197 GLN A N 1
ATOM 1557 C CA . GLN A 1 197 ? -5.878 -3.098 19.522 1.00 91.12 197 GLN A CA 1
ATOM 1558 C C . GLN A 1 197 ? -5.444 -1.678 19.121 1.00 91.12 197 GLN A C 1
ATOM 1560 O O . GLN A 1 197 ? -4.874 -0.954 19.937 1.00 91.12 197 GLN A O 1
ATOM 1565 N N . PHE A 1 198 ? -5.714 -1.271 17.877 1.00 88.19 198 PHE A N 1
ATOM 1566 C CA . PHE A 1 198 ? -5.363 0.042 17.342 1.00 88.19 198 PHE A CA 1
ATOM 1567 C C . PHE A 1 198 ? -6.460 1.090 17.537 1.00 88.19 198 PHE A C 1
ATOM 1569 O O . PHE A 1 198 ? -6.189 2.275 17.356 1.00 88.19 198 PHE A O 1
ATOM 1576 N N . ALA A 1 199 ? -7.666 0.691 17.945 1.00 89.25 199 ALA A N 1
ATOM 1577 C CA . ALA A 1 199 ? -8.755 1.617 18.233 1.00 89.25 199 ALA A CA 1
ATOM 1578 C C . ALA A 1 199 ? -8.417 2.555 19.408 1.00 89.25 199 ALA A C 1
ATOM 1580 O O . ALA A 1 199 ? -7.482 2.313 20.183 1.00 89.25 199 ALA A O 1
ATOM 1581 N N . ALA A 1 200 ? -9.190 3.627 19.565 1.00 89.44 200 ALA A N 1
ATOM 1582 C CA . ALA A 1 200 ? -9.149 4.482 20.745 1.00 89.44 200 ALA A CA 1
ATOM 1583 C C . ALA A 1 200 ? -9.511 3.675 22.002 1.00 89.44 200 ALA A C 1
ATOM 1585 O O . ALA A 1 200 ?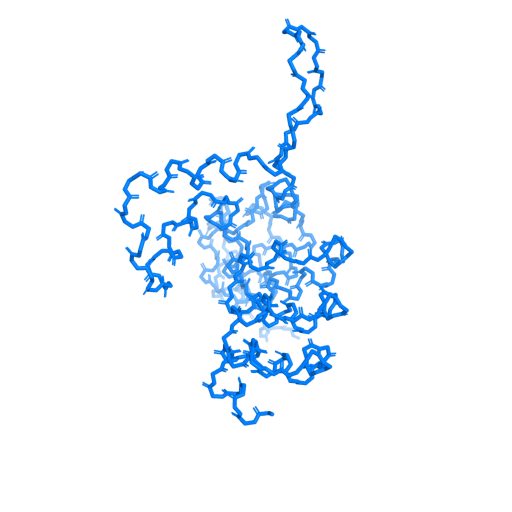 -10.229 2.672 21.927 1.00 89.44 200 ALA A O 1
ATOM 1586 N N . ARG A 1 201 ? -8.991 4.088 23.163 1.00 87.38 201 ARG A N 1
ATOM 1587 C CA . ARG A 1 201 ? -9.078 3.305 24.407 1.00 87.38 201 ARG A CA 1
ATOM 1588 C C . ARG A 1 201 ? -10.527 2.999 24.790 1.00 87.38 201 ARG A C 1
ATOM 1590 O O . ARG A 1 201 ? -10.809 1.917 25.292 1.00 87.38 201 ARG A O 1
ATOM 1597 N N . GLU A 1 202 ? -11.420 3.936 24.509 1.00 88.44 202 GLU A N 1
ATOM 1598 C CA . GLU A 1 202 ? -12.853 3.870 24.775 1.00 88.44 202 GLU A CA 1
ATOM 1599 C C . GLU A 1 202 ? -13.523 2.741 23.980 1.00 88.44 202 GLU A C 1
ATOM 1601 O O . GLU A 1 202 ? -14.371 2.034 24.515 1.00 88.44 202 GLU A O 1
ATOM 1606 N N . LEU A 1 203 ? -13.100 2.524 22.728 1.00 89.06 203 LEU A N 1
ATOM 1607 C CA . LEU A 1 203 ? -13.672 1.512 21.837 1.00 89.06 203 LEU A CA 1
ATOM 1608 C C . LEU A 1 203 ? -13.059 0.121 22.018 1.00 89.06 203 LEU A C 1
ATOM 1610 O O . LEU A 1 203 ? -13.717 -0.872 21.727 1.00 89.06 203 LEU A O 1
ATOM 1614 N N . ARG A 1 204 ? -11.830 0.016 22.540 1.00 88.94 204 ARG A N 1
ATOM 1615 C CA . ARG A 1 204 ? -11.199 -1.289 22.835 1.00 88.94 204 ARG A CA 1
ATOM 1616 C C . ARG A 1 204 ? -12.008 -2.124 23.824 1.00 88.94 204 ARG A C 1
ATOM 1618 O O . ARG A 1 204 ? -11.991 -3.350 23.754 1.00 88.94 204 ARG A O 1
ATOM 1625 N N . CYS A 1 205 ? -12.697 -1.451 24.741 1.00 86.69 205 CYS A N 1
ATOM 1626 C CA . CYS A 1 205 ? -13.535 -2.072 25.760 1.00 86.69 205 CYS A CA 1
ATOM 1627 C C . CYS A 1 205 ? -15.008 -2.196 25.337 1.00 86.69 205 CYS A C 1
ATOM 1629 O O . CYS A 1 205 ? -15.802 -2.691 26.135 1.00 86.69 205 CYS A O 1
ATOM 1631 N N . ASP A 1 206 ? -15.389 -1.755 24.130 1.00 90.81 206 ASP A N 1
ATOM 1632 C CA . ASP A 1 206 ? -16.765 -1.881 23.634 1.00 90.81 206 ASP A CA 1
ATOM 1633 C C . ASP A 1 206 ? -17.094 -3.378 23.442 1.00 90.81 206 ASP A C 1
ATOM 1635 O O . ASP A 1 206 ? -16.416 -4.058 22.659 1.00 90.81 206 ASP A O 1
ATOM 1639 N N . PRO A 1 207 ? -18.104 -3.925 24.146 1.00 88.56 207 PRO A N 1
ATOM 1640 C CA . PRO A 1 207 ? -18.500 -5.323 24.010 1.00 88.56 207 PRO A CA 1
ATOM 1641 C C . PRO A 1 207 ? -18.969 -5.700 22.599 1.00 88.56 207 PRO A C 1
ATOM 1643 O O . PRO A 1 207 ? -18.804 -6.852 22.198 1.00 88.56 207 PRO A O 1
ATOM 1646 N N . GLU A 1 208 ? -19.544 -4.764 21.840 1.00 88.69 208 GLU A N 1
ATOM 1647 C CA . GLU A 1 208 ? -20.053 -5.024 20.487 1.00 88.69 208 GLU A CA 1
ATOM 1648 C C . GLU A 1 208 ? -18.940 -5.077 19.436 1.00 88.69 208 GLU A C 1
ATOM 1650 O O . GLU A 1 208 ? -19.100 -5.726 18.402 1.00 88.69 208 GLU A O 1
ATOM 1655 N N . LEU A 1 209 ? -17.801 -4.432 19.707 1.00 90.06 209 LEU A N 1
ATOM 1656 C CA . LEU A 1 209 ? -16.632 -4.428 18.822 1.00 90.06 209 LEU A CA 1
ATOM 1657 C C . LEU A 1 209 ? -15.669 -5.586 19.106 1.00 90.06 209 LEU A C 1
ATOM 1659 O O . LEU A 1 209 ? -14.631 -5.683 18.459 1.00 90.06 209 LEU A O 1
ATOM 1663 N N . GLN A 1 210 ? -15.989 -6.478 20.048 1.00 92.56 210 GLN A N 1
ATOM 1664 C CA . GLN A 1 210 ? -15.137 -7.630 20.335 1.00 92.56 210 GLN A CA 1
ATOM 1665 C C . GLN A 1 210 ? -15.125 -8.608 19.148 1.00 92.56 210 GLN A C 1
ATOM 1667 O O . GLN A 1 210 ? -16.196 -8.918 18.612 1.00 92.56 210 GLN A O 1
ATOM 1672 N N . PRO A 1 211 ? -13.960 -9.161 18.753 1.00 87.62 211 PRO A N 1
ATOM 1673 C CA . PRO A 1 211 ? -13.839 -9.989 17.551 1.00 87.62 211 PRO A CA 1
ATOM 1674 C C . PRO A 1 211 ? -14.822 -11.165 17.492 1.00 87.62 211 PRO A C 1
ATOM 1676 O O . PRO A 1 211 ? -15.369 -11.452 16.428 1.00 87.62 211 PRO A O 1
ATOM 1679 N N . ASP A 1 212 ? -15.104 -11.809 18.627 1.00 87.31 212 ASP A N 1
ATOM 1680 C CA . ASP A 1 212 ? -16.054 -12.926 18.709 1.00 87.31 212 ASP A CA 1
ATOM 1681 C C . ASP A 1 212 ? -17.486 -12.498 18.364 1.00 87.31 212 ASP A C 1
ATOM 1683 O O . ASP A 1 212 ? -18.203 -13.206 17.655 1.00 87.31 212 ASP A O 1
ATOM 1687 N N . ARG A 1 213 ? -17.893 -11.306 18.815 1.00 85.50 213 ARG A N 1
ATOM 1688 C CA . ARG A 1 213 ? -19.217 -10.731 18.542 1.00 85.50 213 ARG A CA 1
ATOM 1689 C C . ARG A 1 213 ? -19.331 -10.271 17.098 1.00 85.50 213 ARG A C 1
ATOM 1691 O O . ARG A 1 213 ? -20.300 -10.601 16.416 1.00 85.50 213 ARG A O 1
ATOM 1698 N N . VAL A 1 214 ? -18.305 -9.580 16.609 1.00 87.25 214 VAL A N 1
ATOM 1699 C CA . VAL A 1 214 ? -18.241 -9.104 15.224 1.00 87.25 214 VAL A CA 1
ATOM 1700 C C . VAL A 1 214 ? -18.283 -10.278 14.235 1.00 87.25 214 VAL A C 1
ATOM 1702 O O . VAL A 1 214 ? -18.988 -10.205 13.228 1.00 87.25 214 VAL A O 1
ATOM 1705 N N . ARG A 1 215 ? -17.609 -11.396 14.542 1.00 80.75 215 ARG A N 1
ATOM 1706 C CA . ARG A 1 215 ? -17.664 -12.633 13.741 1.00 80.75 215 ARG A CA 1
ATOM 1707 C C . ARG A 1 215 ? -19.038 -13.298 13.757 1.00 80.75 215 ARG A C 1
ATOM 1709 O O . ARG A 1 215 ? -19.481 -13.768 12.716 1.00 80.75 215 ARG A O 1
ATOM 1716 N N . GLN A 1 216 ? -19.721 -13.337 14.900 1.00 72.06 216 GLN A N 1
ATOM 1717 C CA . GLN A 1 216 ? -21.064 -13.924 15.001 1.00 72.06 216 GLN A CA 1
ATOM 1718 C C . GLN A 1 216 ? -22.104 -13.127 14.202 1.00 72.06 216 GLN A C 1
ATOM 1720 O O . GLN A 1 216 ? -22.920 -13.722 13.503 1.00 72.06 216 GLN A O 1
ATOM 1725 N N . ASN A 1 217 ? -22.010 -11.794 14.203 1.00 64.94 217 ASN A N 1
ATOM 1726 C CA . ASN A 1 217 ? -22.877 -10.931 13.393 1.00 64.94 217 ASN A CA 1
ATOM 1727 C C . ASN A 1 217 ? -22.680 -11.115 11.875 1.00 64.94 217 ASN A C 1
ATOM 1729 O O . ASN A 1 217 ? -23.570 -10.774 11.105 1.00 64.94 217 ASN A O 1
ATOM 1733 N N . ARG A 1 218 ? -21.547 -11.682 11.435 1.00 59.50 218 ARG A N 1
ATOM 1734 C CA . ARG A 1 218 ? -21.281 -12.027 10.026 1.00 59.50 218 ARG A CA 1
ATOM 1735 C C . ARG A 1 218 ? -22.055 -13.260 9.548 1.00 59.50 218 ARG A C 1
ATOM 1737 O O . ARG A 1 218 ? -22.249 -13.411 8.353 1.00 59.50 218 ARG A O 1
ATOM 1744 N N . LEU A 1 219 ? -22.436 -14.156 10.461 1.00 51.12 219 LEU A N 1
ATOM 1745 C CA . LEU A 1 219 ? -23.125 -15.418 10.150 1.00 51.12 219 LEU A CA 1
ATOM 1746 C C . LEU A 1 219 ? -24.654 -15.298 10.234 1.00 51.12 219 LEU A C 1
ATOM 1748 O O . LEU A 1 219 ? -25.360 -16.242 9.891 1.00 51.12 219 LEU A O 1
ATOM 1752 N N . ALA A 1 220 ? -25.151 -14.166 10.733 1.00 46.09 220 ALA A N 1
ATOM 1753 C CA . ALA A 1 220 ? -26.564 -13.920 10.999 1.00 46.09 220 ALA A CA 1
ATOM 1754 C C . ALA A 1 220 ? -27.262 -13.052 9.930 1.00 46.09 220 ALA A C 1
ATOM 1756 O O . ALA A 1 220 ? -28.434 -12.723 10.105 1.00 46.09 220 ALA A O 1
ATOM 1757 N N . GLY A 1 221 ? -26.568 -12.679 8.850 1.00 40.75 221 GLY A N 1
ATOM 1758 C CA . GLY A 1 221 ? -27.103 -11.932 7.705 1.00 40.75 221 GLY A CA 1
ATOM 1759 C C . GLY A 1 221 ? -26.620 -12.529 6.395 1.00 40.75 221 GLY A C 1
ATOM 1760 O O . GLY A 1 221 ? -27.364 -12.392 5.403 1.00 40.75 221 GLY A O 1
#

Foldseek 3Di:
DVVLLQALLCLQVDDLVCLQPPVSNLSNCLNPVVSVVSRDPNCLAPLVNLLSNLLVPVLSVVSHDPVLLPPLVSVLSSCLSPVCVLPPCSLDPVSPVVVCCVVVVDCPPVPPVVVVVVVVVVVPPVDDDDPDDDDDDPDDDDPRVSVVVSLVLLADLVNLLSSLLSALLSLLSRDDQVLAVPVSLLSSCLRPVVSLVSHDPVSVPPPCSHSVNSVVVVVVD